Protein AF-M6RQ95-F1 (afdb_monomer_lite)

Foldseek 3Di:
DDDPPDDPDPPDPDPPPPPDDDPVVVVVVVVVVVVVVVVVVVVCCVVQPDDLQQRHPQNVVLVVLQVVCVVVVHDFQFARDDRPPDPSSDPVVVVVVCVPTGPDPDDDDDDDLLRVVLVVVCVVPVDPVLVVLCQFQVRNPRHDDDPPFADQGGDQRPDQPCQLVSLVSQLVVLVVQLVVLVVCCVPPVSPSNVSSVVSNVQSVVSNVRDHDDRGDDPPDDPVSPPVVVVVVVPDD

Organism: NCBI:txid1049910

pLDDT: mean 84.58, std 14.13, range [33.38, 95.5]

Radius of gyration: 22.81 Å; chains: 1; bounding box: 56×52×60 Å

Sequence (236 aa):
MTSEKLLPQRENKFLIPMYLPESSILKEYLIFARQREKEYHTRLKKLYPFRILFENCTTEILKNAQNSFDQKEINFPGKKIELNFSLSFIPFYASYSVSNNWNNEGEKILLSYRRKKLVELLKQNPNLKTRILESFTFSSSIYKPNKEDHFFPLFTDDVLWGRPLYGTVNLAAGFGTSLIGIFTLPFDQGEKLQKGFQSLFFSLPELVFFNIRKGTFPSVSIKEIPEELFQFQDED

Structure (mmCIF, N/CA/C/O backbone):
data_AF-M6RQ95-F1
#
_entry.id   AF-M6RQ95-F1
#
loop_
_atom_site.group_PDB
_atom_site.id
_atom_site.type_symbol
_atom_site.label_atom_id
_atom_site.label_alt_id
_atom_site.label_comp_id
_atom_site.label_asym_id
_atom_site.label_entity_id
_atom_site.label_seq_id
_atom_site.pdbx_PDB_ins_code
_atom_site.Cartn_x
_atom_site.Cartn_y
_atom_site.Cartn_z
_atom_site.occupancy
_atom_site.B_iso_or_equiv
_atom_site.auth_seq_id
_atom_site.auth_comp_id
_atom_site.auth_asym_id
_atom_site.auth_atom_id
_atom_site.pdbx_PDB_model_num
ATOM 1 N N . MET A 1 1 ? 23.382 -2.909 32.748 1.00 34.75 1 MET A N 1
ATOM 2 C CA . MET A 1 1 ? 23.807 -2.443 31.413 1.00 34.75 1 MET A CA 1
ATOM 3 C C . MET A 1 1 ? 23.363 -3.492 30.423 1.00 34.75 1 MET A C 1
ATOM 5 O O . MET A 1 1 ? 23.836 -4.619 30.471 1.00 34.75 1 MET A O 1
ATOM 9 N N . THR A 1 2 ? 22.304 -3.151 29.708 1.00 33.38 2 THR A N 1
ATOM 10 C CA . THR A 1 2 ? 21.429 -4.038 28.951 1.00 33.38 2 THR A CA 1
ATOM 11 C C . THR A 1 2 ? 22.076 -4.471 27.644 1.00 33.38 2 THR A C 1
ATOM 13 O O . THR A 1 2 ? 22.636 -3.668 26.905 1.00 33.38 2 THR A O 1
ATOM 16 N N . SER A 1 3 ? 22.005 -5.778 27.411 1.00 38.62 3 SER A N 1
ATOM 17 C CA . SER A 1 3 ? 22.384 -6.457 26.181 1.00 38.62 3 SER A CA 1
ATOM 18 C C . SER A 1 3 ? 21.440 -6.017 25.063 1.00 38.62 3 SER A C 1
ATOM 20 O O . SER A 1 3 ? 20.276 -6.414 25.039 1.00 38.62 3 SER A O 1
ATOM 22 N N . GLU A 1 4 ? 21.929 -5.172 24.158 1.00 40.28 4 GLU A N 1
ATOM 23 C CA . GLU A 1 4 ? 21.292 -4.935 22.867 1.00 40.28 4 GLU A CA 1
ATOM 24 C C . GLU A 1 4 ? 21.320 -6.258 22.090 1.00 40.28 4 GLU A C 1
ATOM 26 O O . GLU A 1 4 ? 22.340 -6.646 21.516 1.00 40.28 4 GLU A O 1
ATOM 31 N N . LYS A 1 5 ? 20.200 -6.988 22.082 1.00 41.16 5 LYS A N 1
ATOM 32 C CA . LYS A 1 5 ? 19.982 -8.087 21.134 1.00 41.16 5 LYS A CA 1
ATOM 33 C C . LYS A 1 5 ? 19.841 -7.484 19.737 1.00 41.16 5 LYS A C 1
ATOM 35 O O . LYS A 1 5 ? 18.747 -7.264 19.227 1.00 41.16 5 LYS A O 1
ATOM 40 N N . LEU A 1 6 ? 20.987 -7.202 19.128 1.00 43.34 6 LEU A N 1
ATOM 41 C CA . LEU A 1 6 ? 21.112 -6.880 17.720 1.00 43.34 6 LEU A CA 1
ATOM 42 C C . LEU A 1 6 ? 20.620 -8.090 16.917 1.00 43.34 6 LEU A C 1
ATOM 44 O O . LEU A 1 6 ? 21.106 -9.211 17.086 1.00 43.34 6 LEU A O 1
ATOM 48 N N . LEU A 1 7 ? 19.670 -7.863 16.008 1.00 40.31 7 LEU A N 1
ATOM 49 C CA . LEU A 1 7 ? 19.489 -8.748 14.857 1.00 40.31 7 LEU A CA 1
ATOM 50 C C . LEU A 1 7 ? 20.870 -9.000 14.230 1.00 40.31 7 LEU A C 1
ATOM 52 O O . LEU A 1 7 ? 21.670 -8.063 14.187 1.00 40.31 7 LEU A O 1
ATOM 56 N N . PRO A 1 8 ? 21.178 -10.210 13.733 1.00 43.22 8 PRO A N 1
ATOM 57 C CA . PRO A 1 8 ? 22.500 -10.526 13.204 1.00 43.22 8 PRO A CA 1
ATOM 58 C C . PRO A 1 8 ? 22.788 -9.702 11.940 1.00 43.22 8 PRO A C 1
ATOM 60 O O . PRO A 1 8 ? 22.562 -10.138 10.813 1.00 43.22 8 PRO A O 1
ATOM 63 N N . GLN A 1 9 ? 23.307 -8.493 12.123 1.00 45.41 9 GLN A N 1
ATOM 64 C CA . GLN A 1 9 ? 23.950 -7.707 11.088 1.00 45.41 9 GLN A CA 1
ATOM 65 C C . GLN A 1 9 ? 25.426 -8.085 11.113 1.00 45.41 9 GLN A C 1
ATOM 67 O O . GLN A 1 9 ? 26.141 -7.832 12.077 1.00 45.41 9 GLN A O 1
ATOM 72 N N . ARG A 1 10 ? 25.889 -8.748 10.050 1.00 49.12 10 ARG A N 1
ATOM 73 C CA . ARG A 1 10 ? 27.317 -9.018 9.870 1.00 49.12 10 ARG A CA 1
ATOM 74 C C . ARG A 1 10 ? 28.031 -7.682 9.648 1.00 49.12 10 ARG A C 1
ATOM 76 O O . ARG A 1 10 ? 27.956 -7.124 8.559 1.00 49.12 10 ARG A O 1
ATOM 83 N N . GLU A 1 11 ? 28.720 -7.195 10.677 1.00 50.06 11 GLU A N 1
ATOM 84 C CA . GLU A 1 11 ? 29.512 -5.952 10.650 1.00 50.06 11 GLU A CA 1
ATOM 85 C C . GLU A 1 11 ? 30.688 -6.013 9.663 1.00 50.06 11 GLU A C 1
ATOM 87 O O . GLU A 1 11 ? 31.144 -4.993 9.151 1.00 50.06 11 GLU A O 1
ATOM 92 N N . ASN A 1 12 ? 31.139 -7.220 9.321 1.00 51.41 12 ASN A N 1
ATOM 93 C CA . ASN A 1 12 ? 32.230 -7.428 8.384 1.00 51.41 12 ASN A CA 1
ATOM 94 C C . ASN A 1 12 ? 31.712 -7.719 6.972 1.00 51.41 12 ASN A C 1
ATOM 96 O O . ASN A 1 12 ? 31.004 -8.704 6.738 1.00 51.41 12 ASN A O 1
ATOM 100 N N . LYS A 1 13 ? 32.151 -6.902 6.003 1.00 52.06 13 LYS A N 1
ATOM 101 C CA . LYS A 1 13 ? 32.051 -7.187 4.563 1.00 52.06 13 LYS A CA 1
ATOM 102 C C . LYS A 1 13 ? 32.990 -8.342 4.203 1.00 52.06 13 LYS A C 1
ATOM 104 O O . LYS A 1 13 ? 34.016 -8.146 3.561 1.00 52.06 13 LYS A O 1
ATOM 109 N N . PHE A 1 14 ? 32.657 -9.554 4.626 1.00 52.62 14 PHE A N 1
ATOM 110 C CA . PHE A 1 14 ? 33.291 -10.735 4.066 1.00 52.62 14 PHE A CA 1
ATOM 111 C C . PHE A 1 14 ? 32.708 -10.956 2.675 1.00 52.62 14 PHE A C 1
ATOM 113 O O . PHE A 1 14 ? 31.503 -11.168 2.523 1.00 52.62 14 PHE A O 1
ATOM 120 N N . LEU A 1 15 ? 33.563 -10.905 1.655 1.00 52.78 15 LEU A N 1
ATOM 121 C CA . LEU A 1 15 ? 33.245 -11.524 0.378 1.00 52.78 15 LEU A CA 1
ATOM 122 C C . LEU A 1 15 ? 33.101 -13.013 0.674 1.00 52.78 15 LEU A C 1
ATOM 124 O O . LEU A 1 15 ? 34.094 -13.703 0.881 1.00 52.78 15 LEU A O 1
ATOM 128 N N . ILE A 1 16 ? 31.862 -13.495 0.771 1.00 60.97 16 ILE A N 1
ATOM 129 C CA . ILE A 1 16 ? 31.608 -14.930 0.721 1.00 60.97 16 ILE A CA 1
ATOM 130 C C . ILE A 1 16 ? 32.167 -15.357 -0.638 1.00 60.97 16 ILE A C 1
ATOM 132 O O . ILE A 1 16 ? 31.671 -14.835 -1.643 1.00 60.97 16 ILE A O 1
ATOM 136 N N . PRO A 1 17 ? 33.204 -16.215 -0.705 1.00 58.91 17 PRO A N 1
ATOM 137 C CA . PRO A 1 17 ? 33.696 -16.711 -1.977 1.00 58.91 17 PRO A CA 1
ATOM 138 C C . PRO A 1 17 ? 32.583 -17.566 -2.578 1.00 58.91 17 PRO A C 1
ATOM 140 O O . PRO A 1 17 ? 32.448 -18.754 -2.297 1.00 58.91 17 PRO A O 1
ATOM 143 N N . MET A 1 18 ? 31.712 -16.926 -3.353 1.00 66.50 18 MET A N 1
ATOM 144 C CA . MET A 1 18 ? 30.719 -17.612 -4.149 1.00 66.50 18 MET A CA 1
ATOM 145 C C . MET A 1 18 ? 31.470 -18.196 -5.327 1.00 66.50 18 MET A C 1
ATOM 147 O O . MET A 1 18 ? 31.863 -17.478 -6.247 1.00 66.50 18 MET A O 1
ATOM 151 N N . TYR A 1 19 ? 31.691 -19.505 -5.279 1.00 74.19 19 TYR A N 1
ATOM 152 C CA . TYR A 1 19 ? 32.049 -20.240 -6.474 1.00 74.19 19 TYR A CA 1
ATOM 153 C C . TYR A 1 19 ? 30.854 -20.154 -7.423 1.00 74.19 19 TYR A C 1
ATOM 155 O O . TYR A 1 19 ? 29.837 -20.819 -7.226 1.00 74.19 19 TYR A O 1
ATOM 163 N N . LEU A 1 20 ? 30.944 -19.254 -8.400 1.00 74.81 20 LEU A N 1
ATOM 164 C CA . LEU A 1 20 ? 29.979 -19.187 -9.482 1.00 74.81 20 LEU A CA 1
ATOM 165 C C . LEU A 1 20 ? 30.288 -20.365 -10.410 1.00 74.81 20 LEU A C 1
ATOM 167 O O . LEU A 1 20 ? 31.387 -20.403 -10.968 1.00 74.81 20 LEU A O 1
ATOM 171 N N . PRO A 1 21 ? 29.374 -21.341 -10.552 1.00 82.62 21 PRO A N 1
ATOM 172 C CA . PRO A 1 21 ? 29.591 -22.444 -11.469 1.00 82.62 21 PRO A CA 1
ATOM 173 C C . PRO A 1 21 ? 29.699 -21.925 -12.908 1.00 82.62 21 PRO A C 1
ATOM 175 O O . PRO A 1 21 ? 29.331 -20.786 -13.211 1.00 82.62 21 PRO A O 1
ATOM 178 N N . GLU A 1 22 ? 30.207 -22.764 -13.807 1.00 88.31 22 GLU A N 1
ATOM 179 C CA . GLU A 1 22 ? 30.339 -22.406 -15.218 1.00 88.31 22 GLU A CA 1
ATOM 180 C C . GLU A 1 22 ? 29.009 -21.927 -15.822 1.00 88.31 22 GLU A C 1
ATOM 182 O O . GLU A 1 22 ? 27.917 -22.327 -15.411 1.00 88.31 22 GLU A O 1
ATOM 187 N N . SER A 1 23 ? 29.096 -21.072 -16.845 1.00 86.62 23 SER A N 1
ATOM 188 C CA . SER A 1 23 ? 27.919 -20.449 -17.469 1.00 86.62 23 SER A CA 1
ATOM 189 C C . SER A 1 23 ? 26.884 -21.454 -18.006 1.00 86.62 23 SER A C 1
ATOM 191 O O . SER A 1 23 ? 25.693 -21.145 -18.041 1.00 86.62 23 SER A O 1
ATOM 193 N N . SER A 1 24 ? 27.318 -22.654 -18.401 1.00 87.12 24 SER A N 1
ATOM 194 C CA . SER A 1 24 ? 26.468 -23.776 -18.817 1.00 87.12 24 SER A CA 1
ATOM 195 C C . SER A 1 24 ? 25.612 -24.297 -17.657 1.00 87.12 24 SER A C 1
ATOM 197 O O . SER A 1 24 ? 24.390 -24.362 -17.777 1.00 87.12 24 SER A O 1
ATOM 199 N N . ILE A 1 25 ? 26.241 -24.564 -16.512 1.00 89.19 25 ILE A N 1
ATOM 200 C CA . ILE A 1 25 ? 25.597 -25.038 -15.280 1.00 89.19 25 ILE A CA 1
ATOM 201 C C . ILE A 1 25 ? 24.668 -23.957 -14.707 1.00 89.19 25 ILE A C 1
ATOM 203 O O . ILE A 1 25 ? 23.550 -24.249 -14.285 1.00 89.19 25 ILE A O 1
ATOM 207 N N . LEU A 1 26 ? 25.078 -22.683 -14.747 1.00 89.12 26 LEU A N 1
ATOM 208 C CA . LEU A 1 26 ? 24.229 -21.563 -14.321 1.00 89.12 26 LEU A CA 1
ATOM 209 C C . LEU A 1 26 ? 22.932 -21.470 -15.132 1.00 89.12 26 LEU A C 1
ATOM 211 O O . LEU A 1 26 ? 21.873 -21.210 -14.559 1.00 89.12 26 LEU A O 1
ATOM 215 N N . LYS A 1 27 ? 22.994 -21.687 -16.453 1.00 90.25 27 LYS A N 1
ATOM 216 C CA . LYS A 1 27 ? 21.795 -21.707 -17.305 1.00 90.25 27 LYS A CA 1
ATOM 217 C C . LYS A 1 27 ? 20.843 -22.825 -16.890 1.00 90.25 27 LYS A C 1
ATOM 219 O O . LYS A 1 27 ? 19.640 -22.589 -16.813 1.00 90.25 27 LYS A O 1
ATOM 224 N N . GLU A 1 28 ? 21.374 -24.004 -16.586 1.00 91.62 28 GLU A N 1
ATOM 225 C CA . GLU A 1 28 ? 20.584 -25.149 -16.137 1.00 91.62 28 GLU A CA 1
ATOM 226 C C . GLU A 1 28 ? 19.920 -24.886 -14.773 1.00 91.62 28 GLU A C 1
ATOM 228 O O . GLU A 1 28 ? 18.702 -25.019 -14.631 1.00 91.62 28 GLU A O 1
ATOM 233 N N . TYR A 1 29 ? 20.677 -24.389 -13.790 1.00 91.75 29 TYR A N 1
ATOM 234 C CA . TYR A 1 29 ? 20.128 -24.001 -12.487 1.00 91.75 29 TYR A CA 1
ATOM 235 C C . TYR A 1 29 ? 19.075 -22.903 -12.585 1.00 91.75 29 TYR A C 1
ATOM 237 O O . TYR A 1 29 ? 18.082 -22.944 -11.860 1.00 91.75 29 TYR A O 1
ATOM 245 N N . LEU A 1 30 ? 19.242 -21.947 -13.495 1.00 91.69 30 LEU A N 1
ATOM 246 C CA . LEU A 1 30 ? 18.260 -20.895 -13.722 1.00 91.69 30 LEU A CA 1
ATOM 247 C C . LEU A 1 30 ? 16.953 -21.445 -14.316 1.00 91.69 30 LEU A C 1
ATOM 249 O O . LEU A 1 30 ? 15.874 -20.973 -13.948 1.00 91.69 30 LEU A O 1
ATOM 253 N N . ILE A 1 31 ? 17.019 -22.465 -15.177 1.00 94.12 31 ILE A N 1
ATOM 254 C CA . ILE A 1 31 ? 15.829 -23.174 -15.670 1.00 94.12 31 ILE A CA 1
ATOM 255 C C . ILE A 1 31 ? 15.115 -23.875 -14.505 1.00 94.12 31 ILE A C 1
ATOM 257 O O . ILE A 1 31 ? 13.914 -23.661 -14.313 1.00 94.12 31 ILE A O 1
ATOM 261 N N . PHE A 1 32 ? 15.845 -24.632 -13.679 1.00 94.06 32 PHE A N 1
ATOM 262 C CA . PHE A 1 32 ? 15.266 -25.316 -12.518 1.00 94.06 32 PHE A CA 1
ATOM 263 C C . PHE A 1 32 ? 14.684 -24.350 -11.483 1.00 94.06 32 PHE A C 1
ATOM 265 O O . PHE A 1 32 ? 13.589 -24.586 -10.971 1.00 94.06 32 PHE A O 1
ATOM 272 N N . ALA A 1 33 ? 15.378 -23.250 -11.190 1.00 93.56 33 ALA A N 1
ATOM 273 C CA . ALA A 1 33 ? 14.910 -22.228 -10.261 1.00 93.56 33 ALA A CA 1
ATOM 274 C C . ALA A 1 33 ? 13.590 -21.611 -10.741 1.00 93.56 33 ALA A C 1
ATOM 276 O O . ALA A 1 33 ? 12.631 -21.562 -9.973 1.00 93.56 33 ALA A O 1
ATOM 277 N N . ARG A 1 34 ? 13.496 -21.244 -12.027 1.00 94.38 34 ARG A N 1
ATOM 278 C CA . ARG A 1 34 ? 12.256 -20.727 -12.632 1.00 94.38 34 ARG A CA 1
ATOM 279 C C . ARG A 1 34 ? 11.118 -21.745 -12.596 1.00 94.38 34 ARG A C 1
ATOM 281 O O . ARG A 1 34 ? 9.965 -21.373 -12.391 1.00 94.38 34 ARG A O 1
ATOM 288 N N . GLN A 1 35 ? 11.411 -23.027 -12.809 1.00 95.44 35 GLN A N 1
ATOM 289 C CA . GLN A 1 35 ? 10.394 -24.076 -12.737 1.00 95.44 35 GLN A CA 1
ATOM 290 C C . GLN A 1 35 ? 9.874 -24.256 -11.305 1.00 95.44 35 GLN A C 1
ATOM 292 O O . GLN A 1 35 ? 8.660 -24.277 -11.097 1.00 95.44 35 GLN A O 1
ATOM 297 N N . ARG A 1 36 ? 10.777 -24.305 -10.318 1.00 95.12 36 ARG A N 1
ATOM 298 C CA . ARG A 1 36 ? 10.421 -24.388 -8.894 1.00 95.12 36 ARG A CA 1
ATOM 299 C C . ARG A 1 36 ? 9.651 -23.163 -8.420 1.00 95.12 36 ARG A C 1
ATOM 301 O O . ARG A 1 36 ? 8.681 -23.315 -7.690 1.00 95.12 36 ARG A O 1
ATOM 308 N N . GLU A 1 37 ? 10.041 -21.969 -8.856 1.00 94.88 37 GLU A N 1
ATOM 309 C CA . GLU A 1 37 ? 9.324 -20.728 -8.560 1.00 94.88 37 GLU A CA 1
ATOM 310 C C . GLU A 1 37 ? 7.876 -20.791 -9.069 1.00 94.88 37 GLU A C 1
ATOM 312 O O . GLU A 1 37 ? 6.942 -20.521 -8.313 1.00 94.88 37 GLU A O 1
ATOM 317 N N . LYS A 1 38 ? 7.665 -21.224 -10.321 1.00 95.06 38 LYS A N 1
ATOM 318 C CA . LYS A 1 38 ? 6.320 -21.395 -10.898 1.00 95.06 38 LYS A CA 1
ATOM 319 C C . LYS A 1 38 ? 5.484 -22.424 -10.137 1.00 95.06 38 LYS A C 1
ATOM 321 O O . LYS A 1 38 ? 4.302 -22.188 -9.870 1.00 95.06 38 LYS A O 1
ATOM 326 N N . GLU A 1 39 ? 6.081 -23.559 -9.788 1.00 95.50 39 GLU A N 1
ATOM 327 C CA . GLU A 1 39 ? 5.418 -24.611 -9.016 1.00 95.50 39 GLU A CA 1
ATOM 328 C C . GLU A 1 39 ? 5.039 -24.117 -7.614 1.00 95.50 39 GLU A C 1
ATOM 330 O O . GLU A 1 39 ? 3.892 -24.269 -7.188 1.00 95.50 39 GLU A O 1
ATOM 335 N N . TYR A 1 40 ? 5.974 -23.458 -6.929 1.00 94.50 40 TYR A N 1
ATOM 336 C CA . TYR A 1 40 ? 5.756 -22.848 -5.624 1.00 94.50 40 TYR A CA 1
ATOM 337 C C . TYR A 1 40 ? 4.631 -21.812 -5.674 1.00 94.50 40 TYR A C 1
ATOM 339 O O . TYR A 1 40 ? 3.700 -21.880 -4.875 1.00 94.50 40 TYR A O 1
ATOM 347 N N . HIS A 1 41 ? 4.649 -20.912 -6.660 1.00 90.75 41 HIS A N 1
ATOM 348 C CA . HIS A 1 41 ? 3.611 -19.899 -6.842 1.00 90.75 41 HIS A CA 1
ATOM 349 C C . HIS A 1 41 ? 2.224 -20.521 -7.084 1.00 90.75 41 HIS A C 1
ATOM 351 O O . HIS A 1 41 ? 1.220 -20.048 -6.549 1.00 90.75 41 HIS A O 1
ATOM 357 N N . THR A 1 42 ? 2.161 -21.618 -7.843 1.00 93.56 42 THR A N 1
ATOM 358 C CA . THR A 1 42 ? 0.913 -22.359 -8.091 1.00 93.56 42 THR A CA 1
ATOM 359 C C . THR A 1 42 ? 0.386 -23.013 -6.814 1.00 93.56 42 THR A C 1
ATOM 361 O O . THR A 1 42 ? -0.805 -22.915 -6.511 1.00 93.56 42 THR A O 1
ATOM 364 N N . ARG A 1 43 ? 1.268 -23.644 -6.029 1.00 93.94 43 ARG A N 1
ATOM 365 C CA . ARG A 1 43 ? 0.913 -24.222 -4.724 1.00 93.94 43 ARG A CA 1
ATOM 366 C C . ARG A 1 43 ? 0.432 -23.151 -3.754 1.00 93.94 43 ARG A C 1
ATOM 368 O O . ARG A 1 43 ? -0.592 -23.348 -3.110 1.00 93.94 43 ARG A O 1
ATOM 375 N N . LEU A 1 44 ? 1.116 -22.010 -3.703 1.00 90.94 44 LEU A N 1
ATOM 376 C CA . LEU A 1 44 ? 0.768 -20.899 -2.824 1.00 90.94 44 LEU A CA 1
ATOM 377 C C . LEU A 1 44 ? -0.628 -20.348 -3.143 1.00 90.94 44 LEU A C 1
ATOM 379 O O . LEU A 1 44 ? -1.432 -20.193 -2.233 1.00 90.94 44 LEU A O 1
ATOM 383 N N . LYS A 1 45 ? -0.964 -20.171 -4.429 1.00 88.44 45 LYS A N 1
ATOM 384 C CA . LYS A 1 45 ? -2.316 -19.773 -4.867 1.00 88.44 45 LYS A CA 1
ATOM 385 C C . LYS A 1 45 ? -3.404 -20.780 -4.497 1.00 88.44 45 LYS A C 1
ATOM 387 O O . LYS A 1 45 ? -4.544 -20.386 -4.275 1.00 88.44 45 LYS A O 1
ATOM 392 N N . LYS A 1 46 ? -3.070 -22.073 -4.464 1.00 90.06 46 LYS A N 1
ATOM 393 C CA . LYS A 1 46 ? -4.007 -23.135 -4.079 1.00 90.06 46 LYS A CA 1
ATOM 394 C C . LYS A 1 46 ? -4.214 -23.197 -2.564 1.00 90.06 46 LYS A C 1
ATOM 396 O O . LYS A 1 46 ? -5.329 -23.450 -2.128 1.00 90.06 46 LYS A O 1
ATOM 401 N N . LEU A 1 47 ? -3.147 -23.001 -1.788 1.00 89.69 47 LEU A N 1
ATOM 402 C CA . LEU A 1 47 ? -3.184 -23.024 -0.322 1.00 89.69 47 LEU A CA 1
ATOM 403 C C . LEU A 1 47 ? -3.812 -21.756 0.261 1.00 89.69 47 LEU A C 1
ATOM 405 O O . LEU A 1 47 ? -4.551 -21.836 1.235 1.00 89.69 47 LEU A O 1
ATOM 409 N N . TYR A 1 48 ? -3.538 -20.609 -0.357 1.00 85.31 48 TYR A N 1
ATOM 410 C CA . TYR A 1 48 ? -3.991 -19.296 0.087 1.00 85.31 48 TYR A CA 1
ATOM 411 C C . TYR A 1 48 ? -4.725 -18.601 -1.063 1.00 85.31 48 TYR A C 1
ATOM 413 O O . TYR A 1 48 ? -4.153 -17.730 -1.732 1.00 85.31 48 TYR A O 1
ATOM 421 N N . PRO A 1 49 ? -5.970 -19.018 -1.359 1.00 87.44 49 PRO A N 1
ATOM 422 C CA . PRO A 1 49 ? -6.779 -18.325 -2.345 1.00 87.44 49 PRO A CA 1
ATOM 423 C C . PRO A 1 49 ? -7.000 -16.882 -1.889 1.00 87.44 49 PRO A C 1
ATOM 425 O O . PRO A 1 49 ? -7.357 -16.627 -0.744 1.00 87.44 49 PRO A O 1
ATOM 428 N N . PHE A 1 50 ? -6.780 -15.932 -2.797 1.00 87.50 50 PHE A N 1
ATOM 429 C CA . PHE A 1 50 ? -7.056 -14.525 -2.537 1.00 87.50 50 PHE A CA 1
ATOM 430 C C . PHE A 1 50 ? -8.328 -14.116 -3.274 1.00 87.50 50 PHE A C 1
ATOM 432 O O . PHE A 1 50 ? -8.330 -13.967 -4.500 1.00 87.50 50 PHE A O 1
ATOM 439 N N . ARG A 1 51 ? -9.419 -13.931 -2.530 1.00 89.25 51 ARG A N 1
ATOM 440 C CA . ARG A 1 51 ? -10.694 -13.418 -3.049 1.00 89.25 51 ARG A CA 1
ATOM 441 C C . ARG A 1 51 ? -10.952 -12.067 -2.416 1.00 89.25 51 ARG A C 1
ATOM 443 O O . ARG A 1 51 ? -11.228 -11.992 -1.226 1.00 89.25 51 ARG A O 1
ATOM 450 N N . ILE A 1 52 ? -10.930 -11.013 -3.228 1.00 84.69 52 ILE A N 1
ATOM 451 C CA . ILE A 1 52 ? -10.987 -9.609 -2.781 1.00 84.69 52 ILE A CA 1
ATOM 452 C C . ILE A 1 52 ? -12.106 -9.343 -1.761 1.00 84.69 52 ILE A C 1
ATOM 454 O O . ILE A 1 52 ? -11.900 -8.557 -0.843 1.00 84.69 52 ILE A O 1
ATOM 458 N N . LEU A 1 53 ? -13.264 -9.992 -1.904 1.00 86.50 53 LEU A N 1
ATOM 459 C CA . LEU A 1 53 ? -14.435 -9.753 -1.056 1.00 86.50 53 LEU A CA 1
ATOM 460 C C . LEU A 1 53 ? -14.510 -10.636 0.201 1.00 86.50 53 LEU A C 1
ATOM 462 O O . LEU A 1 53 ? -15.208 -10.268 1.136 1.00 86.50 53 LEU A O 1
ATOM 466 N N . PHE A 1 54 ? -13.827 -11.786 0.237 1.00 86.62 54 PHE A N 1
ATOM 467 C CA . PHE A 1 54 ? -14.062 -12.816 1.267 1.00 86.62 54 PHE A CA 1
ATOM 468 C C . PHE A 1 54 ? -12.782 -13.385 1.890 1.00 86.62 54 PHE A C 1
ATOM 470 O O . PHE A 1 54 ? -12.753 -13.688 3.078 1.00 86.62 54 PHE A O 1
ATOM 477 N N . GLU A 1 55 ? -11.711 -13.509 1.110 1.00 89.06 55 GLU A N 1
ATOM 478 C CA . GLU A 1 55 ? -10.432 -14.122 1.494 1.00 89.06 55 GLU A CA 1
ATOM 479 C C . GLU A 1 55 ? -9.318 -13.128 1.148 1.00 89.06 55 GLU A C 1
ATOM 481 O O . GLU A 1 55 ? -8.538 -13.324 0.215 1.00 89.06 55 GLU A O 1
ATOM 486 N N . ASN A 1 56 ? -9.321 -11.984 1.831 1.00 89.88 56 ASN A N 1
ATOM 487 C CA . ASN A 1 56 ? -8.310 -10.949 1.682 1.00 89.88 56 ASN A CA 1
ATOM 488 C C . ASN A 1 56 ? -7.542 -10.770 2.999 1.00 89.88 56 ASN A C 1
ATOM 490 O O . ASN A 1 56 ? -7.873 -11.382 4.012 1.00 89.88 56 ASN A O 1
ATOM 494 N N . CYS A 1 57 ? -6.509 -9.926 3.007 1.00 89.25 57 CYS A N 1
ATOM 495 C CA . CYS A 1 57 ? -5.684 -9.738 4.202 1.00 89.25 57 CYS A CA 1
ATOM 496 C C . CYS A 1 57 ? -6.509 -9.318 5.428 1.00 89.25 57 CYS A C 1
ATOM 498 O O . CYS A 1 57 ? -6.251 -9.778 6.532 1.00 89.25 57 CYS A O 1
ATOM 500 N N . THR A 1 58 ? -7.506 -8.456 5.243 1.00 92.88 58 THR A N 1
ATOM 501 C CA . THR A 1 58 ? -8.350 -7.955 6.326 1.00 92.88 58 THR A CA 1
ATOM 502 C C . THR A 1 58 ? -9.271 -9.041 6.873 1.00 92.88 58 THR A C 1
ATOM 504 O O . THR A 1 58 ? -9.310 -9.238 8.087 1.00 92.88 58 THR A O 1
ATOM 507 N N . THR A 1 59 ? -9.967 -9.783 6.006 1.00 93.38 59 THR A N 1
ATOM 508 C CA . THR A 1 59 ? -10.862 -10.858 6.457 1.00 93.38 59 THR A CA 1
ATOM 509 C C . THR A 1 59 ? -10.086 -11.989 7.127 1.00 93.38 59 THR A C 1
ATOM 511 O O . THR A 1 59 ? -10.516 -12.474 8.171 1.00 93.38 59 THR A O 1
ATOM 514 N N . GLU A 1 60 ? -8.910 -12.351 6.607 1.00 92.81 60 GLU A N 1
ATOM 515 C CA . GLU A 1 60 ? -8.052 -13.373 7.212 1.00 92.81 60 GLU A CA 1
ATOM 516 C C . GLU A 1 60 ? -7.456 -12.926 8.554 1.00 92.81 60 GLU A C 1
ATOM 518 O O . GLU A 1 60 ? -7.408 -13.729 9.485 1.00 92.81 60 GLU A O 1
ATOM 523 N N . ILE A 1 61 ? -7.063 -11.656 8.717 1.00 93.50 61 ILE A N 1
ATOM 524 C CA . ILE A 1 61 ? -6.617 -11.136 10.022 1.00 93.50 61 ILE A CA 1
ATOM 525 C C . ILE A 1 61 ? -7.746 -11.239 11.055 1.00 93.50 61 ILE A C 1
ATOM 527 O O . ILE A 1 61 ? -7.536 -11.796 12.132 1.00 93.50 61 ILE A O 1
ATOM 531 N N . LEU A 1 62 ? -8.951 -10.758 10.725 1.00 94.25 62 LEU A N 1
ATOM 532 C CA . LEU A 1 62 ? -10.096 -10.804 11.643 1.00 94.25 62 LEU A CA 1
ATOM 533 C C . LEU A 1 62 ? -10.500 -12.243 11.982 1.00 94.25 62 LEU A C 1
ATOM 535 O O . LEU A 1 62 ? -10.748 -12.561 13.144 1.00 94.25 62 LEU A O 1
ATOM 539 N N . LYS A 1 63 ? -10.532 -13.125 10.980 1.00 92.88 63 LYS A N 1
ATOM 540 C CA . LYS A 1 63 ? -10.845 -14.546 11.151 1.00 92.88 63 LYS A CA 1
ATOM 541 C C . LYS A 1 63 ? -9.851 -15.228 12.086 1.00 92.88 63 LYS A C 1
ATOM 543 O O . LYS A 1 63 ? -10.270 -15.880 13.037 1.00 92.88 63 LYS A O 1
ATOM 548 N N . ASN A 1 64 ? -8.550 -15.059 11.846 1.00 92.69 64 ASN A N 1
ATOM 549 C CA . ASN A 1 64 ? -7.516 -15.678 12.674 1.00 92.69 64 ASN A CA 1
ATOM 550 C C . ASN A 1 64 ? -7.511 -15.117 14.100 1.00 92.69 64 ASN A C 1
ATOM 552 O O . ASN A 1 64 ? -7.406 -15.892 15.050 1.00 92.69 64 ASN A O 1
ATOM 556 N N . ALA A 1 65 ? -7.701 -13.805 14.266 1.00 92.31 65 ALA A N 1
ATOM 557 C CA . ALA A 1 65 ? -7.834 -13.194 15.584 1.00 92.31 65 ALA A CA 1
ATOM 558 C C . ALA A 1 65 ? -9.019 -13.789 16.363 1.00 92.31 65 ALA A C 1
ATOM 560 O O . ALA A 1 65 ? -8.834 -14.248 17.484 1.00 92.31 65 ALA A O 1
ATOM 561 N N . GLN A 1 66 ? -10.211 -13.867 15.759 1.00 92.50 66 GLN A N 1
ATOM 562 C CA . GLN A 1 66 ? -11.407 -14.416 16.415 1.00 92.50 66 GLN A CA 1
ATOM 563 C C . GLN A 1 66 ? -11.277 -15.913 16.729 1.00 92.50 66 GLN A C 1
ATOM 565 O O . GLN A 1 66 ? -11.610 -16.334 17.836 1.00 92.50 66 GLN A O 1
ATOM 570 N N . ASN A 1 67 ? -10.739 -16.704 15.796 1.00 91.88 67 ASN A N 1
ATOM 571 C CA . ASN A 1 67 ? -10.562 -18.149 15.972 1.00 91.88 67 ASN A CA 1
ATOM 572 C C . ASN A 1 67 ? -9.515 -18.496 17.044 1.00 91.88 67 ASN A C 1
ATOM 574 O O . ASN A 1 67 ? -9.584 -19.571 17.638 1.00 91.88 67 ASN A O 1
ATOM 578 N N . SER A 1 68 ? -8.554 -17.604 17.309 1.00 90.94 68 SER A N 1
ATOM 579 C CA . SER A 1 68 ? -7.520 -17.833 18.329 1.00 90.94 68 SER A CA 1
ATOM 580 C C . SER A 1 68 ? -8.094 -17.891 19.752 1.00 90.94 68 SER A C 1
ATOM 582 O O . SER A 1 68 ? -7.502 -18.534 20.616 1.00 90.94 68 SER A O 1
ATOM 584 N N . PHE A 1 69 ? -9.251 -17.263 19.995 1.00 89.19 69 PHE A N 1
ATOM 585 C CA . PHE A 1 69 ? -9.969 -17.353 21.274 1.00 89.19 69 PHE A CA 1
ATOM 586 C C . PHE A 1 69 ? -10.793 -18.640 21.379 1.00 89.19 69 PHE A C 1
ATOM 588 O O . PHE A 1 69 ? -10.811 -19.268 22.436 1.00 89.19 69 PHE A O 1
ATOM 595 N N . ASP A 1 70 ? -11.384 -19.087 20.266 1.00 82.62 70 ASP A N 1
ATOM 596 C CA . ASP A 1 70 ? -12.176 -20.324 20.214 1.00 82.62 70 ASP A CA 1
ATOM 597 C C . ASP A 1 70 ? -11.339 -21.566 20.534 1.00 82.62 70 ASP A C 1
ATOM 599 O O . ASP A 1 70 ? -11.816 -22.488 21.187 1.00 82.62 70 ASP A O 1
ATOM 603 N N . GLN A 1 71 ? -10.071 -21.577 20.118 1.00 76.25 71 GLN A N 1
ATOM 604 C CA . GLN A 1 71 ? -9.155 -22.687 20.391 1.00 76.25 71 GLN A CA 1
ATOM 605 C C . GLN A 1 71 ? -8.726 -22.791 21.858 1.00 76.25 71 GLN A C 1
ATOM 607 O O . GLN A 1 71 ? -8.306 -23.862 22.286 1.00 76.25 71 GLN A O 1
ATOM 612 N N . LYS A 1 72 ? -8.782 -21.690 22.615 1.00 73.88 72 LYS A N 1
ATOM 613 C CA . LYS A 1 72 ? -8.270 -21.623 23.991 1.00 73.88 72 LYS A CA 1
ATOM 614 C C . LYS A 1 72 ? -9.365 -21.742 25.057 1.00 73.88 72 LYS A C 1
ATOM 616 O O . LYS A 1 72 ? -9.048 -21.597 26.231 1.00 73.88 72 LYS A O 1
ATOM 621 N N . GLU A 1 73 ? -10.627 -21.952 24.664 1.00 75.88 73 GLU A N 1
ATOM 622 C CA . GLU A 1 73 ? -11.804 -21.857 25.552 1.00 75.88 73 GLU A CA 1
ATOM 623 C C . GLU A 1 73 ? -11.885 -20.514 26.312 1.00 75.88 73 GLU A C 1
ATOM 625 O O . GLU A 1 73 ? -12.515 -20.400 27.362 1.00 75.88 73 GLU A O 1
ATOM 630 N N . ILE A 1 74 ? -11.248 -19.467 25.777 1.00 84.50 74 ILE A N 1
ATOM 631 C CA . ILE A 1 74 ? -11.277 -18.124 26.353 1.00 84.50 74 ILE A CA 1
ATOM 632 C C . ILE A 1 74 ? -12.437 -17.371 25.711 1.00 84.50 74 ILE A C 1
ATOM 634 O O . ILE A 1 74 ? -12.582 -17.348 24.488 1.00 84.50 74 ILE A O 1
ATOM 638 N N . ASN A 1 75 ? -13.246 -16.705 26.533 1.00 86.44 75 ASN A N 1
ATOM 639 C CA . ASN A 1 75 ? -14.309 -15.844 26.029 1.00 86.44 75 ASN A CA 1
ATOM 640 C C . ASN A 1 75 ? -13.730 -14.739 25.143 1.00 86.44 75 ASN A C 1
ATOM 642 O O . ASN A 1 75 ? -12.794 -14.035 25.524 1.00 86.44 75 ASN A O 1
ATOM 646 N N . PHE A 1 76 ? -14.323 -14.564 23.965 1.00 91.19 76 PHE A N 1
ATOM 647 C CA . PHE A 1 76 ? -13.924 -13.503 23.054 1.00 91.19 76 PHE A CA 1
ATOM 648 C C . PHE A 1 76 ? -14.176 -12.120 23.697 1.00 91.19 76 PHE A C 1
ATOM 650 O O . PHE A 1 76 ? -15.283 -11.883 24.192 1.00 91.19 76 PHE A O 1
ATOM 657 N N . PRO A 1 77 ? -13.197 -11.195 23.697 1.00 90.25 77 PRO A N 1
ATOM 658 C CA . PRO A 1 77 ? -13.338 -9.885 24.328 1.00 90.25 77 PRO A CA 1
ATOM 659 C C . PRO A 1 77 ? -14.214 -8.949 23.478 1.00 90.25 77 PRO A C 1
ATOM 661 O O . PRO A 1 77 ? -13.721 -8.137 22.697 1.00 90.25 77 PRO A O 1
ATOM 664 N N . GLY A 1 78 ? -15.533 -9.062 23.640 1.00 92.44 78 GLY A N 1
ATOM 665 C CA . GLY A 1 78 ? -16.540 -8.255 22.949 1.00 92.44 78 GLY A CA 1
ATOM 666 C C . GLY A 1 78 ? -17.443 -9.099 22.048 1.00 92.44 78 GLY A C 1
ATOM 667 O O . GLY A 1 78 ? -17.745 -10.256 22.340 1.00 92.44 78 GLY A O 1
ATOM 668 N N . LYS A 1 79 ? -17.895 -8.523 20.934 1.00 93.31 79 LYS A N 1
ATOM 669 C CA . LYS A 1 79 ? -18.751 -9.170 19.939 1.00 93.31 79 LYS A CA 1
ATOM 670 C C . LYS A 1 79 ? -17.942 -9.566 18.703 1.00 93.31 79 LYS A C 1
ATOM 672 O O . LYS A 1 79 ? -17.222 -8.753 18.125 1.00 93.31 79 LYS A O 1
ATOM 677 N N . LYS A 1 80 ? -18.101 -10.815 18.260 1.00 93.00 80 LYS A N 1
ATOM 678 C CA . LYS A 1 80 ? -17.508 -11.286 17.001 1.00 93.00 80 LYS A CA 1
ATOM 679 C C . LYS A 1 80 ? -18.124 -10.561 15.802 1.00 93.00 80 LYS A C 1
ATOM 681 O O . LYS A 1 80 ? -19.327 -10.305 15.755 1.00 93.00 80 LYS A O 1
ATOM 686 N N . ILE A 1 81 ? -17.284 -10.268 14.822 1.00 92.62 81 ILE A N 1
ATOM 687 C CA . ILE A 1 81 ? -17.630 -9.652 13.547 1.00 92.62 81 ILE A CA 1
ATOM 688 C C . ILE A 1 81 ? -17.932 -10.772 12.548 1.00 92.62 81 ILE A C 1
ATOM 690 O O . ILE A 1 81 ? -17.103 -11.655 12.308 1.00 92.62 81 ILE A O 1
ATOM 694 N N . GLU A 1 82 ? -19.116 -10.724 11.941 1.00 90.56 82 GLU A N 1
ATOM 695 C CA . GLU A 1 82 ? -19.490 -11.625 10.850 1.00 90.56 82 GLU A CA 1
ATOM 696 C C . GLU A 1 82 ? -18.825 -11.183 9.542 1.00 90.56 82 GLU A C 1
ATOM 698 O O . GLU A 1 82 ? -18.992 -10.046 9.102 1.00 90.56 82 GLU A O 1
ATOM 703 N N . LEU A 1 83 ? -18.068 -12.071 8.895 1.00 88.06 83 LEU A N 1
ATOM 704 C CA . LEU A 1 83 ? -17.266 -11.718 7.714 1.00 88.06 83 LEU A CA 1
ATOM 705 C C . LEU A 1 83 ? -18.008 -11.897 6.380 1.00 88.06 83 LEU A C 1
ATOM 707 O O . LEU A 1 83 ? -17.682 -11.218 5.415 1.00 88.06 83 LEU A O 1
ATOM 711 N N . ASN A 1 84 ? -19.020 -12.769 6.312 1.00 81.00 84 ASN A N 1
ATOM 712 C CA . ASN A 1 84 ? -19.671 -13.132 5.043 1.00 81.00 84 ASN A CA 1
ATOM 713 C C . ASN A 1 84 ? -20.555 -12.019 4.452 1.00 81.00 84 ASN A C 1
ATOM 715 O O . ASN A 1 84 ? -20.745 -11.978 3.239 1.00 81.00 84 ASN A O 1
ATOM 719 N N . PHE A 1 85 ? -21.091 -11.126 5.291 1.00 75.69 85 PHE A N 1
ATOM 720 C CA . PHE A 1 85 ? -22.039 -10.077 4.888 1.00 75.69 85 PHE A CA 1
ATOM 721 C C . PHE A 1 85 ? -21.661 -8.682 5.403 1.00 75.69 85 PHE A C 1
ATOM 723 O O . PHE A 1 85 ? -22.495 -7.779 5.413 1.00 75.69 85 PHE A O 1
ATOM 730 N N . SER A 1 86 ? -20.415 -8.486 5.840 1.00 84.12 86 SER A N 1
ATOM 731 C CA . SER A 1 86 ? -19.948 -7.184 6.317 1.00 84.12 86 SER A CA 1
ATOM 732 C C . SER A 1 86 ? -19.026 -6.503 5.316 1.00 84.12 86 SER A C 1
ATOM 734 O O . SER A 1 86 ? -18.344 -7.135 4.513 1.00 84.12 86 SER A O 1
ATOM 736 N N . LEU A 1 87 ? -18.949 -5.176 5.415 1.00 90.81 87 LEU A N 1
ATOM 737 C CA . LEU A 1 87 ? -17.952 -4.373 4.705 1.00 90.81 87 LEU A CA 1
ATOM 738 C C . LEU A 1 87 ? -16.553 -4.488 5.340 1.00 90.81 87 LEU A C 1
ATOM 740 O O . LEU A 1 87 ? -15.632 -3.786 4.929 1.00 90.81 87 LEU A O 1
ATOM 744 N N . SER A 1 88 ? -16.360 -5.387 6.314 1.00 90.94 88 SER A N 1
ATOM 745 C CA . SER A 1 88 ? -15.089 -5.609 7.016 1.00 90.94 88 SER A CA 1
ATOM 746 C C . SER A 1 88 ? -14.017 -6.273 6.146 1.00 90.94 88 SER A C 1
ATOM 748 O O . SER A 1 88 ? -12.912 -6.514 6.613 1.00 90.94 88 SER A O 1
ATOM 750 N N . PHE A 1 89 ? -14.293 -6.527 4.865 1.00 90.75 89 PHE A N 1
ATOM 751 C CA . PHE A 1 89 ? -13.257 -6.801 3.869 1.00 90.75 89 PHE A CA 1
ATOM 752 C C . PHE A 1 89 ? -12.497 -5.524 3.447 1.00 90.75 89 PHE A C 1
ATOM 754 O O . PHE A 1 89 ? -11.419 -5.620 2.863 1.00 90.75 89 PHE A O 1
ATOM 761 N N . ILE A 1 90 ? -13.032 -4.331 3.737 1.00 89.56 90 ILE A N 1
ATOM 762 C CA . ILE A 1 90 ? -12.390 -3.035 3.483 1.00 89.56 90 ILE A CA 1
ATOM 763 C C . ILE A 1 90 ? -11.589 -2.634 4.734 1.00 89.56 90 ILE A C 1
ATOM 765 O O . ILE A 1 90 ? -12.195 -2.473 5.795 1.00 89.56 90 ILE A O 1
ATOM 769 N N . PRO A 1 91 ? -10.265 -2.385 4.647 1.00 89.81 91 PRO A N 1
ATOM 770 C CA . PRO A 1 91 ? -9.419 -2.142 5.821 1.00 89.81 91 PRO A CA 1
ATOM 771 C C . PRO A 1 91 ? -9.918 -1.052 6.782 1.00 89.81 91 PRO A C 1
ATOM 773 O O . PRO A 1 91 ? -9.919 -1.255 7.992 1.00 89.81 91 PRO A O 1
ATOM 776 N N . PHE A 1 92 ? -10.377 0.096 6.265 1.00 87.62 92 PHE A N 1
ATOM 777 C CA . PHE A 1 92 ? -10.857 1.190 7.123 1.00 87.62 92 PHE A CA 1
ATOM 778 C C . PHE A 1 92 ? -12.142 0.800 7.874 1.00 87.62 92 PHE A C 1
ATOM 780 O O . PHE A 1 92 ? -12.282 1.091 9.059 1.00 87.62 92 PHE A O 1
ATOM 787 N N . TYR A 1 93 ? -13.063 0.107 7.197 1.00 91.38 93 TYR A N 1
ATOM 788 C CA . TYR A 1 93 ? -14.316 -0.324 7.805 1.00 91.38 93 TYR A CA 1
ATOM 789 C C . TYR A 1 93 ? -14.083 -1.463 8.797 1.00 91.38 93 TYR A C 1
ATOM 791 O O . TYR A 1 93 ? -14.727 -1.512 9.838 1.00 91.38 93 TYR A O 1
ATOM 799 N N . ALA A 1 94 ? -13.120 -2.346 8.527 1.00 93.69 94 ALA A N 1
ATOM 800 C CA . ALA A 1 94 ? -12.689 -3.354 9.484 1.00 93.69 94 ALA A CA 1
ATOM 801 C C . ALA A 1 94 ? -12.145 -2.730 10.770 1.00 93.69 94 ALA A C 1
ATOM 803 O O . ALA A 1 94 ? -12.547 -3.147 11.850 1.00 93.69 94 ALA A O 1
ATOM 804 N N . SER A 1 95 ? -11.300 -1.698 10.662 1.00 92.38 95 SER A N 1
ATOM 805 C CA . SER A 1 95 ? -10.813 -0.948 11.828 1.00 92.38 95 SER A CA 1
ATOM 806 C C . SER A 1 95 ? -11.968 -0.340 12.628 1.00 92.38 95 SER A C 1
ATOM 808 O O . SER A 1 95 ? -12.018 -0.486 13.847 1.00 92.38 95 SER A O 1
ATOM 810 N N . TYR A 1 96 ? -12.935 0.279 11.943 1.00 92.62 96 TYR A N 1
ATOM 811 C CA . TYR A 1 96 ? -14.157 0.797 12.566 1.00 92.62 96 TYR A CA 1
ATOM 812 C C . TYR A 1 96 ? -14.973 -0.310 13.257 1.00 92.62 96 TYR A C 1
ATOM 814 O O . TYR A 1 96 ? -15.407 -0.161 14.397 1.00 92.62 96 TYR A O 1
ATOM 822 N N . SER A 1 97 ? -15.146 -1.456 12.594 1.00 94.12 97 SER A N 1
ATOM 823 C CA . SER A 1 97 ? -15.878 -2.600 13.136 1.00 94.12 97 SER A CA 1
ATOM 824 C C . SER A 1 97 ? -15.183 -3.190 14.363 1.00 94.12 97 SER A C 1
ATOM 826 O O . SER A 1 97 ? -15.868 -3.541 15.319 1.00 94.12 97 SER A O 1
ATOM 828 N N . VAL A 1 98 ? -13.852 -3.290 14.365 1.00 94.31 98 VAL A N 1
ATOM 829 C CA . VAL A 1 98 ? -13.065 -3.723 15.531 1.00 94.31 98 VAL A CA 1
ATOM 830 C C . VAL A 1 98 ? -13.246 -2.743 16.684 1.00 94.31 98 VAL A C 1
ATOM 832 O O . VAL A 1 98 ? -13.578 -3.170 17.785 1.00 94.31 98 VAL A O 1
ATOM 835 N N . SER A 1 99 ? -13.117 -1.440 16.421 1.00 93.62 99 SER A N 1
ATOM 836 C CA . SER A 1 99 ? -13.258 -0.400 17.445 1.00 93.62 99 SER A CA 1
ATOM 837 C C . SER A 1 99 ? -14.629 -0.431 18.139 1.00 93.62 99 SER A C 1
ATOM 839 O O . SER A 1 99 ? -14.706 -0.257 19.353 1.00 93.62 99 SER A O 1
ATOM 841 N N . ASN A 1 100 ? -15.698 -0.727 17.391 1.00 92.94 100 ASN A N 1
ATOM 842 C CA . ASN A 1 100 ? -17.064 -0.733 17.920 1.00 92.94 100 ASN A CA 1
ATOM 843 C C . ASN A 1 100 ? -17.521 -2.064 18.532 1.00 92.94 100 ASN A C 1
ATOM 845 O O . ASN A 1 100 ? -18.463 -2.068 19.322 1.00 92.94 100 ASN A O 1
ATOM 849 N N . ASN A 1 101 ? -16.951 -3.195 18.108 1.00 94.38 101 ASN A N 1
ATOM 850 C CA . ASN A 1 101 ? -17.433 -4.513 18.533 1.00 94.38 101 ASN A CA 1
ATOM 851 C C . ASN A 1 101 ? -16.501 -5.191 19.538 1.00 94.38 101 ASN A C 1
ATOM 853 O O . ASN A 1 101 ? -16.979 -5.992 20.336 1.00 94.38 101 ASN A O 1
ATOM 857 N N . TRP A 1 102 ? -15.195 -4.928 19.498 1.00 94.25 102 TRP A N 1
ATOM 858 C CA . TRP A 1 102 ? -14.232 -5.561 20.400 1.00 94.25 102 TRP A CA 1
ATOM 859 C C . TRP A 1 102 ? -13.962 -4.662 21.604 1.00 94.25 102 TRP A C 1
ATOM 861 O O . TRP A 1 102 ? -13.960 -3.438 21.483 1.00 94.25 102 TRP A O 1
ATOM 871 N N . ASN A 1 103 ? -13.667 -5.268 22.751 1.00 93.50 103 ASN A N 1
ATOM 872 C CA . ASN A 1 103 ? -13.221 -4.539 23.933 1.00 93.50 103 ASN A CA 1
ATOM 873 C C . ASN A 1 103 ? -11.753 -4.140 23.731 1.00 93.50 103 ASN A C 1
ATOM 875 O O . ASN A 1 103 ? -10.849 -4.935 23.974 1.00 93.50 103 ASN A O 1
ATOM 879 N N . ASN A 1 104 ? -11.530 -2.925 23.236 1.00 89.62 104 ASN A N 1
ATOM 880 C CA . ASN A 1 104 ? -10.206 -2.352 23.016 1.00 89.62 104 ASN A CA 1
ATOM 881 C C . ASN A 1 104 ? -9.871 -1.304 24.089 1.00 89.62 104 ASN A C 1
ATOM 883 O O . ASN A 1 104 ? -10.760 -0.683 24.664 1.00 89.62 104 ASN A O 1
ATOM 887 N N . GLU A 1 105 ? -8.579 -1.101 24.342 1.00 87.56 105 GLU A N 1
ATOM 888 C CA . GLU A 1 105 ? -8.076 -0.085 25.284 1.00 87.56 105 GLU A CA 1
ATOM 889 C C . GLU A 1 105 ? -7.974 1.315 24.651 1.00 87.56 105 GLU A C 1
ATOM 891 O O . GLU A 1 105 ? -7.678 2.297 25.330 1.00 87.56 105 GLU A O 1
ATOM 896 N N . GLY A 1 106 ? -8.227 1.417 23.344 1.00 85.12 106 GLY A N 1
ATOM 897 C CA . GLY A 1 106 ? -8.221 2.661 22.588 1.00 85.12 106 GLY A CA 1
ATOM 898 C C . GLY A 1 106 ? -7.662 2.508 21.175 1.00 85.12 106 GLY A C 1
ATOM 899 O O . GLY A 1 106 ? -7.309 1.420 20.720 1.00 85.12 106 GLY A O 1
ATOM 900 N N . GLU A 1 107 ? -7.568 3.638 20.477 1.00 85.44 107 GLU A N 1
ATOM 901 C CA . GLU A 1 107 ? -7.006 3.741 19.131 1.00 85.44 107 GLU A CA 1
ATOM 902 C C . GLU A 1 107 ? -5.701 4.544 19.165 1.00 85.44 107 GLU A C 1
ATOM 904 O O . GLU A 1 107 ? -5.630 5.628 19.748 1.00 85.44 107 GLU A O 1
ATOM 909 N N . LYS A 1 108 ? -4.665 4.036 18.489 1.00 87.38 108 LYS A N 1
ATOM 910 C CA . LYS A 1 108 ? -3.399 4.747 18.290 1.00 87.38 108 LYS A CA 1
ATOM 911 C C . LYS A 1 108 ? -3.120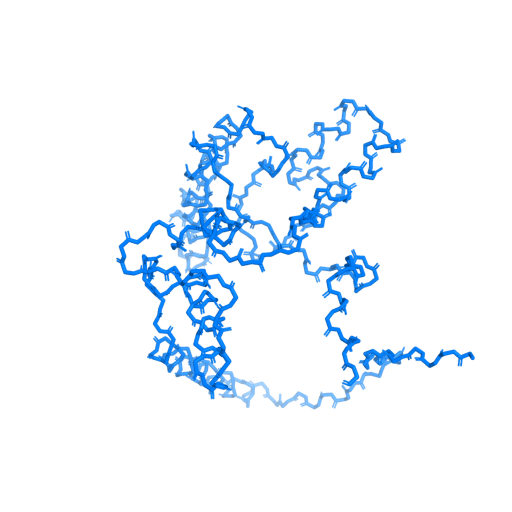 4.905 16.803 1.00 87.38 108 LYS A C 1
ATOM 913 O O . LYS A 1 108 ? -3.021 3.927 16.067 1.00 87.38 108 LYS A O 1
ATOM 918 N N . ILE A 1 109 ? -2.932 6.147 16.365 1.00 85.00 109 ILE A N 1
ATOM 919 C CA . ILE A 1 109 ? -2.614 6.458 14.970 1.00 85.00 109 ILE A CA 1
ATOM 920 C C . ILE A 1 109 ? -1.099 6.407 14.775 1.00 85.00 109 ILE A C 1
ATOM 922 O O . ILE A 1 109 ? -0.364 7.246 15.297 1.00 85.00 109 ILE A O 1
ATOM 926 N N . LEU A 1 110 ? -0.637 5.455 13.966 1.00 86.38 110 L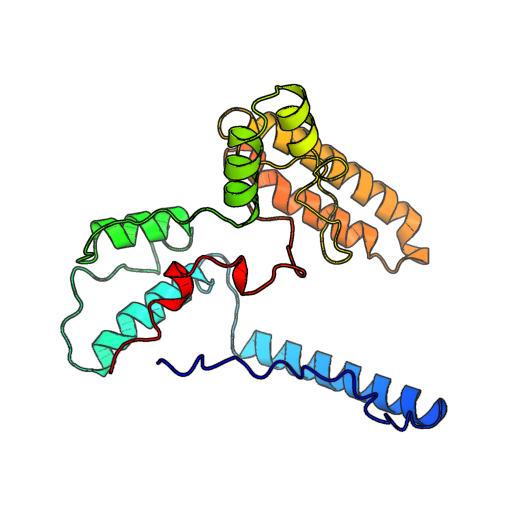EU A N 1
ATOM 927 C CA . LEU A 1 110 ? 0.754 5.374 13.526 1.00 86.38 110 LEU A CA 1
ATOM 928 C C . LEU A 1 110 ? 0.883 5.921 12.102 1.00 86.38 110 LEU A C 1
ATOM 930 O O . LEU A 1 110 ? 0.250 5.439 11.162 1.00 86.38 110 LEU A O 1
ATOM 934 N N . LEU A 1 111 ? 1.713 6.952 11.931 1.00 86.44 111 LEU A N 1
ATOM 935 C CA . LEU A 1 111 ? 1.990 7.509 10.610 1.00 86.44 111 LEU A CA 1
ATOM 936 C C . LEU A 1 111 ? 2.883 6.560 9.806 1.00 86.44 111 LEU A C 1
ATOM 938 O O . LEU A 1 111 ? 3.883 6.049 10.303 1.00 86.44 111 LEU A O 1
ATOM 942 N N . SER A 1 112 ? 2.578 6.405 8.516 1.00 86.25 112 SER A N 1
ATOM 943 C CA . SER A 1 112 ? 3.498 5.768 7.568 1.00 86.25 112 SER A CA 1
ATOM 944 C C . SER A 1 112 ? 4.846 6.500 7.536 1.00 86.25 112 SER A C 1
ATOM 946 O O . SER A 1 112 ? 4.870 7.723 7.700 1.00 86.25 112 SER A O 1
ATOM 948 N N . TYR A 1 113 ? 5.929 5.787 7.209 1.00 87.69 113 TYR A N 1
ATOM 949 C CA . TYR A 1 113 ? 7.291 6.335 7.122 1.00 87.69 113 TYR A CA 1
ATOM 950 C C . TYR A 1 113 ? 7.362 7.694 6.405 1.00 87.69 113 TYR A C 1
ATOM 952 O O . TYR A 1 113 ? 7.854 8.666 6.975 1.00 87.69 113 TYR A O 1
ATOM 960 N N . ARG A 1 114 ? 6.799 7.790 5.190 1.00 90.88 114 ARG A N 1
ATOM 961 C CA . ARG A 1 114 ? 6.793 9.036 4.408 1.00 90.88 114 ARG A CA 1
ATOM 962 C C . ARG A 1 114 ? 6.111 10.175 5.161 1.00 90.88 114 ARG A C 1
ATOM 964 O O . ARG A 1 114 ? 6.715 11.228 5.322 1.00 90.88 114 ARG A O 1
ATOM 971 N N . ARG A 1 115 ? 4.884 9.965 5.651 1.00 91.31 115 ARG A N 1
ATOM 972 C CA . ARG A 1 115 ? 4.141 10.983 6.416 1.00 91.31 115 ARG A CA 1
ATOM 973 C C . ARG A 1 115 ? 4.893 11.432 7.667 1.00 91.31 115 ARG A C 1
ATOM 975 O O . ARG A 1 115 ? 4.912 12.626 7.948 1.00 91.31 115 ARG A O 1
ATOM 982 N N . LYS A 1 116 ? 5.541 10.509 8.385 1.00 91.31 116 LYS A N 1
ATOM 983 C CA . LYS A 1 116 ? 6.378 10.839 9.549 1.00 91.31 116 LYS A CA 1
ATOM 984 C C . LYS A 1 116 ? 7.537 11.762 9.145 1.00 91.31 116 LYS A C 1
ATOM 986 O O . LYS A 1 116 ? 7.654 12.858 9.690 1.00 91.31 116 LYS A O 1
ATOM 991 N N . LYS A 1 117 ? 8.311 11.379 8.123 1.00 91.75 117 LYS A N 1
ATOM 992 C CA . LYS A 1 117 ? 9.425 12.186 7.591 1.00 91.75 117 LYS A CA 1
ATOM 993 C C . LYS A 1 117 ? 8.970 13.534 7.032 1.00 91.75 117 LYS A C 1
ATOM 995 O O . LYS A 1 117 ? 9.642 14.535 7.244 1.00 91.75 117 LYS A O 1
ATOM 1000 N N . LEU A 1 118 ? 7.817 13.587 6.367 1.00 93.62 118 LEU A N 1
ATOM 1001 C CA . LEU A 1 118 ? 7.255 14.827 5.834 1.00 93.62 118 LEU A CA 1
ATOM 1002 C C . LEU A 1 118 ? 6.895 15.805 6.958 1.00 93.62 118 LEU A C 1
ATOM 1004 O O . LEU A 1 118 ? 7.192 16.992 6.857 1.00 93.62 118 LEU A O 1
ATOM 1008 N N . VAL A 1 119 ? 6.300 15.313 8.048 1.00 93.50 119 VAL A N 1
ATOM 1009 C CA . VAL A 1 119 ? 6.012 16.133 9.234 1.00 93.50 119 VAL A CA 1
ATOM 1010 C C . VAL A 1 119 ? 7.304 16.643 9.877 1.00 93.50 119 VAL A C 1
ATOM 1012 O O . VAL A 1 119 ? 7.378 17.821 10.217 1.00 93.50 119 VAL A O 1
ATOM 1015 N N . GLU A 1 120 ? 8.324 15.796 10.029 1.00 93.50 120 GLU A N 1
ATOM 1016 C CA . GLU A 1 120 ? 9.640 16.196 10.557 1.00 93.50 120 GLU A CA 1
ATOM 1017 C C . GLU A 1 120 ? 10.295 17.281 9.687 1.00 93.50 120 GLU A C 1
ATOM 1019 O O . GLU A 1 120 ? 10.739 18.312 10.194 1.00 93.50 120 GLU A O 1
ATOM 1024 N N . LEU A 1 121 ? 10.279 17.090 8.370 1.00 94.06 121 LEU A N 1
ATOM 1025 C CA . LEU A 1 121 ? 10.874 17.998 7.397 1.00 94.06 121 LEU A CA 1
ATOM 1026 C C . LEU A 1 121 ? 10.150 19.351 7.348 1.00 94.06 121 LEU A C 1
ATOM 1028 O O . LEU A 1 121 ? 10.800 20.396 7.343 1.00 94.06 121 LEU A O 1
ATOM 1032 N N . LEU A 1 122 ? 8.815 19.360 7.389 1.00 93.44 122 LEU A N 1
ATOM 1033 C CA . LEU A 1 122 ? 8.032 20.600 7.413 1.00 93.44 122 LEU A CA 1
ATOM 1034 C C . LEU A 1 122 ? 8.120 21.340 8.755 1.00 93.44 122 LEU A C 1
ATOM 1036 O O . LEU A 1 122 ? 7.961 22.558 8.772 1.00 93.44 122 LEU A O 1
ATOM 1040 N N . LYS A 1 123 ? 8.401 20.645 9.866 1.00 94.38 123 LYS A N 1
ATOM 1041 C CA . LYS A 1 123 ? 8.720 21.297 11.148 1.00 94.38 123 LYS A CA 1
ATOM 1042 C C . LYS A 1 123 ? 10.052 22.044 11.087 1.00 94.38 123 LYS A C 1
ATOM 1044 O O . LYS A 1 123 ? 10.159 23.128 11.646 1.00 94.38 123 LYS A O 1
ATOM 1049 N N . GLN A 1 124 ? 11.052 21.472 10.415 1.00 93.38 124 GLN A N 1
ATOM 1050 C CA . GLN A 1 124 ? 12.372 22.093 10.261 1.00 93.38 124 GLN A CA 1
ATOM 1051 C C . GLN A 1 124 ? 12.378 23.201 9.199 1.00 93.38 124 GLN A C 1
ATOM 1053 O O . GLN A 1 124 ? 13.066 24.205 9.359 1.00 93.38 124 GLN A O 1
ATOM 1058 N N . ASN A 1 125 ? 11.614 23.033 8.117 1.00 90.75 125 ASN A N 1
ATOM 1059 C CA . ASN A 1 125 ? 11.548 23.983 7.012 1.00 90.75 125 ASN A CA 1
ATOM 1060 C C . ASN A 1 125 ? 10.104 24.124 6.485 1.00 90.75 125 ASN A C 1
ATOM 1062 O O . ASN A 1 125 ? 9.727 23.445 5.523 1.00 90.75 125 ASN A O 1
ATOM 1066 N N . PRO A 1 126 ? 9.291 25.025 7.068 1.00 89.19 126 PRO A N 1
ATOM 1067 C CA . PRO A 1 126 ? 7.865 25.169 6.752 1.00 89.19 126 PRO A CA 1
ATOM 1068 C C . PRO A 1 126 ? 7.574 25.881 5.414 1.00 89.19 126 PRO A C 1
ATOM 1070 O O . PRO A 1 126 ? 6.497 26.443 5.219 1.00 89.19 126 PRO A O 1
ATOM 1073 N N . ASN A 1 127 ? 8.513 25.881 4.465 1.00 93.69 127 ASN A N 1
ATOM 1074 C CA . ASN A 1 127 ? 8.375 26.584 3.192 1.00 93.69 127 ASN A CA 1
ATOM 1075 C C . ASN A 1 127 ? 7.361 25.899 2.250 1.00 93.69 127 ASN A C 1
ATOM 1077 O O . ASN A 1 127 ? 7.392 24.684 2.035 1.00 93.69 127 ASN A O 1
ATOM 1081 N N . LEU A 1 128 ? 6.509 26.700 1.601 1.00 91.50 128 LEU A N 1
ATOM 1082 C CA . LEU A 1 128 ? 5.572 26.243 0.571 1.00 91.50 128 LEU A CA 1
ATOM 1083 C C . LEU A 1 128 ? 6.285 25.542 -0.595 1.00 91.50 128 LEU A C 1
ATOM 1085 O O . LEU A 1 128 ? 5.798 24.525 -1.085 1.00 91.50 128 LEU A O 1
ATOM 1089 N N . LYS A 1 129 ? 7.462 26.035 -1.003 1.00 93.69 129 LYS A N 1
ATOM 1090 C CA . LYS A 1 129 ? 8.279 25.398 -2.048 1.00 93.69 129 LYS A CA 1
ATOM 1091 C C . LYS A 1 129 ? 8.620 23.957 -1.675 1.00 93.69 129 LYS A C 1
ATOM 1093 O O . LYS A 1 129 ? 8.486 23.066 -2.505 1.00 93.69 129 LYS A O 1
ATOM 1098 N N . THR A 1 130 ? 9.015 23.731 -0.426 1.00 92.44 130 THR A N 1
ATOM 1099 C CA . THR A 1 130 ? 9.335 22.402 0.095 1.00 92.44 130 THR A CA 1
ATOM 1100 C C . THR A 1 130 ? 8.114 21.487 0.041 1.00 92.44 130 THR A C 1
ATOM 1102 O O . THR A 1 130 ? 8.207 20.377 -0.470 1.00 92.44 130 THR A O 1
ATOM 1105 N N . ARG A 1 131 ? 6.940 21.974 0.463 1.00 91.38 131 ARG A N 1
ATOM 1106 C CA . ARG A 1 131 ? 5.682 21.215 0.368 1.00 91.38 131 ARG A CA 1
ATOM 1107 C C . ARG A 1 131 ? 5.343 20.826 -1.076 1.00 91.38 131 ARG A C 1
ATOM 1109 O O . ARG A 1 131 ? 4.947 19.689 -1.319 1.00 91.38 131 ARG A O 1
ATOM 1116 N N . ILE A 1 132 ? 5.522 21.744 -2.028 1.00 92.81 132 ILE A N 1
ATOM 1117 C CA . ILE A 1 132 ? 5.289 21.468 -3.452 1.00 92.81 132 ILE A CA 1
ATOM 1118 C C . ILE A 1 132 ? 6.266 20.400 -3.956 1.00 92.81 132 ILE A C 1
ATOM 1120 O O . ILE A 1 132 ? 5.827 19.422 -4.551 1.00 92.81 132 ILE A O 1
ATOM 1124 N N . LEU A 1 133 ? 7.566 20.533 -3.677 1.00 94.19 133 LEU A N 1
ATOM 1125 C CA . LEU A 1 133 ? 8.572 19.557 -4.116 1.00 94.19 133 LEU A CA 1
ATOM 1126 C C . LEU A 1 133 ? 8.335 18.163 -3.518 1.00 94.19 133 LEU A C 1
ATOM 1128 O O . LEU A 1 133 ? 8.473 17.167 -4.225 1.00 94.19 133 LEU A O 1
ATOM 1132 N N . GLU A 1 134 ? 7.912 18.081 -2.257 1.00 94.56 134 GLU A N 1
ATOM 1133 C CA . GLU A 1 134 ? 7.595 16.805 -1.606 1.00 94.56 134 GLU A CA 1
ATOM 1134 C C . GLU A 1 134 ? 6.266 16.184 -2.057 1.00 94.56 134 GLU A C 1
ATOM 1136 O O . GLU A 1 134 ? 5.990 15.027 -1.723 1.00 94.56 134 GLU A O 1
ATOM 1141 N N . SER A 1 135 ? 5.451 16.912 -2.828 1.00 93.12 135 SER A N 1
ATOM 1142 C CA . SER A 1 135 ? 4.212 16.384 -3.416 1.00 93.12 135 SER A CA 1
ATOM 1143 C C . SER A 1 135 ? 4.475 15.523 -4.655 1.00 93.12 135 SER A C 1
ATOM 1145 O O . SER A 1 135 ? 3.657 14.661 -4.975 1.00 93.12 135 SER A O 1
ATOM 1147 N N . PHE A 1 136 ? 5.619 15.703 -5.327 1.00 94.44 136 PHE A N 1
ATOM 1148 C CA . PHE A 1 136 ? 5.985 14.941 -6.522 1.00 94.44 136 PHE A CA 1
ATOM 1149 C C . PHE A 1 136 ? 7.004 13.841 -6.220 1.00 94.44 136 PHE A C 1
ATOM 1151 O O . PHE A 1 136 ? 7.968 14.044 -5.481 1.00 94.44 136 PHE A O 1
ATOM 1158 N N . THR A 1 137 ? 6.850 12.681 -6.858 1.00 92.75 137 THR A N 1
ATOM 1159 C CA . THR A 1 137 ? 7.760 11.537 -6.678 1.00 92.75 137 THR A CA 1
ATOM 1160 C C . THR A 1 137 ? 9.173 11.790 -7.185 1.00 92.75 137 THR A C 1
ATOM 1162 O O . THR A 1 137 ? 10.124 11.269 -6.617 1.00 92.75 137 THR A O 1
ATOM 1165 N N . PHE A 1 138 ? 9.334 12.603 -8.227 1.00 92.38 138 PHE A N 1
ATOM 1166 C CA . PHE A 1 138 ? 10.637 12.873 -8.841 1.00 92.38 138 PHE A CA 1
ATOM 1167 C C . PHE A 1 138 ? 11.430 13.998 -8.162 1.00 92.38 138 PHE A C 1
ATOM 1169 O O . PHE A 1 138 ? 12.634 14.094 -8.382 1.00 92.38 138 PHE A O 1
ATOM 1176 N N . SER A 1 139 ? 10.786 14.849 -7.355 1.00 93.00 139 SER A N 1
ATOM 1177 C CA . SER A 1 139 ? 11.461 15.927 -6.614 1.00 93.00 139 SER A CA 1
ATOM 1178 C C . SER A 1 139 ? 11.485 15.728 -5.102 1.00 93.00 139 SER A C 1
ATOM 1180 O O . SER A 1 139 ? 12.094 16.536 -4.404 1.00 93.00 139 SER A O 1
ATOM 1182 N N . SER A 1 140 ? 10.830 14.684 -4.593 1.00 92.56 140 SER A N 1
ATOM 1183 C CA . SER A 1 140 ? 10.826 14.372 -3.167 1.00 92.56 140 SER A CA 1
ATOM 1184 C C . SER A 1 140 ? 12.230 14.024 -2.681 1.00 92.56 140 SER A C 1
ATOM 1186 O O . SER A 1 140 ? 12.930 13.208 -3.279 1.00 92.56 140 SER A O 1
ATOM 1188 N N . SER A 1 141 ? 12.626 14.618 -1.559 1.00 92.12 141 SER A N 1
ATOM 1189 C CA . SER A 1 141 ? 13.863 14.273 -0.855 1.00 92.12 141 SER A CA 1
ATOM 1190 C C . SER A 1 141 ? 13.724 13.000 -0.010 1.00 92.12 141 SER A C 1
ATOM 1192 O O . SER A 1 141 ? 14.724 12.371 0.333 1.00 92.12 141 SER A O 1
ATOM 1194 N N . ILE A 1 142 ? 12.485 12.604 0.309 1.00 91.25 142 ILE A N 1
ATOM 1195 C CA . ILE A 1 142 ? 12.162 11.448 1.157 1.00 91.25 142 ILE A CA 1
ATOM 1196 C C . ILE A 1 142 ? 12.083 10.160 0.330 1.00 91.25 142 ILE A C 1
ATOM 1198 O O . ILE A 1 142 ? 12.502 9.093 0.781 1.00 91.25 142 ILE A O 1
ATOM 1202 N N . TYR A 1 143 ? 11.505 10.236 -0.867 1.00 91.00 143 TYR A N 1
ATOM 1203 C CA . TYR A 1 143 ? 11.273 9.072 -1.713 1.00 91.00 143 TYR A CA 1
ATOM 1204 C C . TYR A 1 143 ? 12.408 8.852 -2.707 1.00 91.00 143 TYR A C 1
ATOM 1206 O O . TYR A 1 143 ? 12.890 9.778 -3.353 1.00 91.00 143 TYR A O 1
ATOM 1214 N N . LYS A 1 144 ? 12.801 7.587 -2.861 1.00 89.81 144 LYS A N 1
ATOM 1215 C CA . LYS A 1 144 ? 13.747 7.151 -3.884 1.00 89.81 144 LYS A CA 1
ATOM 1216 C C . LYS A 1 144 ? 13.017 6.229 -4.856 1.00 89.81 144 LYS A C 1
ATOM 1218 O O . LYS A 1 144 ? 12.405 5.270 -4.387 1.00 89.81 144 LYS A O 1
ATOM 1223 N N . PRO A 1 145 ? 13.090 6.478 -6.175 1.00 85.38 145 PRO A N 1
ATOM 1224 C CA . PRO A 1 145 ? 12.450 5.617 -7.160 1.00 85.38 145 PRO A CA 1
ATOM 1225 C C . PRO A 1 145 ? 12.898 4.160 -7.019 1.00 85.38 145 PRO A C 1
ATOM 1227 O O . PRO A 1 145 ? 14.097 3.877 -6.979 1.00 85.38 145 PRO A O 1
ATOM 1230 N N . ASN A 1 146 ? 11.934 3.242 -6.978 1.00 85.00 146 ASN A N 1
ATOM 1231 C CA . ASN A 1 146 ? 12.181 1.806 -7.016 1.00 85.00 146 ASN A CA 1
ATOM 1232 C C . ASN A 1 146 ? 11.748 1.238 -8.374 1.00 85.00 146 ASN A C 1
ATOM 1234 O O . ASN A 1 146 ? 10.743 1.660 -8.942 1.00 85.00 146 ASN A O 1
ATOM 1238 N N . LYS A 1 147 ? 12.495 0.258 -8.894 1.00 83.75 147 LYS A N 1
ATOM 1239 C CA . LYS A 1 147 ? 12.158 -0.428 -10.147 1.00 83.75 147 LYS A CA 1
ATOM 1240 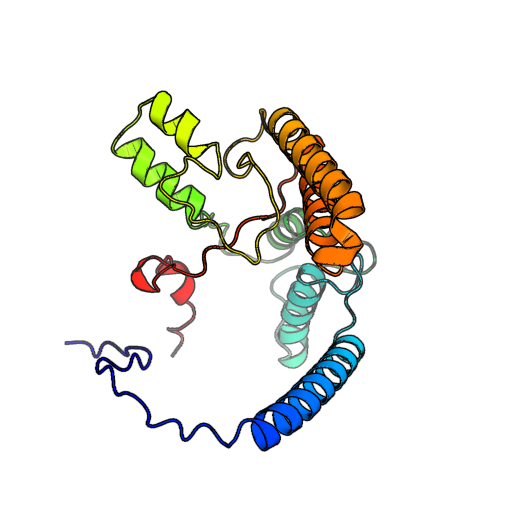C C . LYS A 1 147 ? 10.835 -1.188 -10.041 1.00 83.75 147 LYS A C 1
ATOM 1242 O O . LYS A 1 147 ? 10.132 -1.292 -11.041 1.00 83.75 147 LYS A O 1
ATOM 1247 N N . GLU A 1 148 ? 10.505 -1.707 -8.864 1.00 81.94 148 GLU A N 1
ATOM 1248 C CA . GLU A 1 148 ? 9.259 -2.452 -8.637 1.00 81.94 148 GLU A CA 1
ATOM 1249 C C . GLU A 1 148 ? 8.028 -1.543 -8.527 1.00 81.94 148 GLU A C 1
ATOM 1251 O O . GLU A 1 148 ? 6.898 -2.007 -8.675 1.00 81.94 148 GLU A O 1
ATOM 1256 N N . ASP A 1 149 ? 8.233 -0.242 -8.314 1.00 86.12 149 ASP A N 1
ATOM 1257 C CA . ASP A 1 149 ? 7.134 0.708 -8.215 1.00 86.12 149 ASP A CA 1
ATOM 1258 C C . ASP A 1 149 ? 6.616 1.054 -9.617 1.00 86.12 149 ASP A C 1
ATOM 1260 O O . ASP A 1 149 ? 7.367 1.243 -10.581 1.00 86.12 149 ASP A O 1
ATOM 1264 N N . HIS A 1 150 ? 5.295 1.145 -9.746 1.00 88.50 150 HIS A N 1
ATOM 1265 C CA . HIS A 1 150 ? 4.674 1.667 -10.957 1.00 88.50 150 HIS A CA 1
ATOM 1266 C C . HIS A 1 150 ? 4.797 3.194 -11.000 1.00 88.50 150 HIS A C 1
ATOM 1268 O O . HIS A 1 150 ? 5.070 3.850 -9.998 1.00 88.50 150 HIS A O 1
ATOM 1274 N N . PHE A 1 151 ? 4.602 3.788 -12.175 1.00 88.44 151 PHE A N 1
ATOM 1275 C CA . PHE A 1 151 ? 4.764 5.230 -12.336 1.00 88.44 151 PHE A CA 1
ATOM 1276 C C . PHE A 1 151 ? 3.567 5.997 -11.758 1.00 88.44 151 PHE A C 1
ATOM 1278 O O . PHE A 1 151 ? 2.453 5.860 -12.258 1.00 88.44 151 PHE A O 1
ATOM 1285 N N . PHE A 1 152 ? 3.791 6.830 -10.740 1.00 91.69 152 PHE A N 1
ATOM 1286 C CA . PHE A 1 152 ? 2.811 7.786 -10.215 1.00 91.69 152 PHE A CA 1
ATOM 1287 C C . PHE A 1 152 ? 3.526 9.116 -9.908 1.00 91.69 152 PHE A C 1
ATOM 1289 O O . PHE A 1 152 ? 4.468 9.134 -9.121 1.00 91.69 152 PHE A O 1
ATOM 1296 N N . PRO A 1 153 ? 3.165 10.236 -10.551 1.00 92.88 153 PRO A N 1
ATOM 1297 C CA . PRO A 1 153 ? 3.866 11.507 -10.371 1.00 92.88 153 PRO A CA 1
ATOM 1298 C C . PRO A 1 153 ? 3.589 12.186 -9.026 1.00 92.88 153 PRO A C 1
ATOM 1300 O O . PRO A 1 153 ? 4.470 12.885 -8.532 1.00 92.88 153 PRO A O 1
ATOM 1303 N N . LEU A 1 154 ? 2.399 12.006 -8.442 1.00 94.44 154 LEU A N 1
ATOM 1304 C CA . LEU A 1 154 ? 1.961 12.726 -7.245 1.00 94.44 154 LEU A CA 1
ATOM 1305 C C . LEU A 1 154 ? 1.644 11.789 -6.082 1.00 94.44 154 LEU A C 1
ATOM 1307 O O . LEU A 1 154 ? 0.949 10.779 -6.234 1.00 94.44 154 LEU A O 1
ATOM 1311 N N . PHE A 1 155 ? 2.101 12.181 -4.897 1.00 93.06 155 PHE A N 1
ATOM 1312 C CA . PHE A 1 155 ? 1.717 11.555 -3.640 1.00 93.06 155 PHE A CA 1
ATOM 1313 C C . PHE A 1 155 ? 0.342 12.028 -3.182 1.00 93.06 155 PHE A C 1
ATOM 1315 O O . PHE A 1 155 ? 0.031 13.208 -3.244 1.00 93.06 155 PHE A O 1
ATOM 1322 N N . THR A 1 156 ? -0.474 11.105 -2.689 1.00 91.69 156 THR A N 1
ATOM 1323 C CA . THR A 1 156 ? -1.864 11.355 -2.268 1.00 91.69 156 THR A CA 1
ATOM 1324 C C . THR A 1 156 ? -2.119 10.970 -0.804 1.00 91.69 156 THR A C 1
ATOM 1326 O O . THR A 1 156 ? -3.265 10.974 -0.339 1.00 91.69 156 THR A O 1
ATOM 1329 N N . ASP A 1 157 ? -1.056 10.637 -0.064 1.00 87.38 157 ASP A N 1
ATOM 1330 C CA . ASP A 1 157 ? -1.098 10.136 1.313 1.00 87.38 157 ASP A CA 1
ATOM 1331 C C . ASP A 1 157 ? -1.331 11.237 2.360 1.00 87.38 157 ASP A C 1
ATOM 1333 O O . ASP A 1 157 ? -1.859 10.961 3.439 1.00 87.38 157 ASP A O 1
ATOM 1337 N N . ASP A 1 158 ? -0.992 12.486 2.045 1.00 86.31 158 ASP A N 1
ATOM 1338 C CA . ASP A 1 158 ? -1.125 13.653 2.922 1.00 86.31 158 ASP A CA 1
ATOM 1339 C C . ASP A 1 158 ? -2.253 14.620 2.518 1.00 86.31 158 ASP A C 1
ATOM 1341 O O . ASP A 1 158 ? -2.632 15.487 3.309 1.00 86.31 158 ASP A O 1
ATOM 1345 N N . VAL A 1 159 ? -2.843 14.445 1.331 1.00 85.44 159 VAL A N 1
ATOM 1346 C CA . VAL A 1 159 ? -3.939 15.281 0.822 1.00 85.44 159 VAL A CA 1
ATOM 1347 C C . VAL A 1 159 ? -5.264 14.521 0.802 1.00 85.44 159 VAL A C 1
ATOM 1349 O O . VAL A 1 159 ? -5.418 13.515 0.112 1.00 85.44 159 VAL A O 1
ATOM 1352 N N . LEU A 1 160 ? -6.246 15.018 1.562 1.00 86.44 160 LEU A N 1
ATOM 1353 C CA . LEU A 1 160 ? -7.623 14.518 1.520 1.00 86.44 160 LEU A CA 1
ATOM 1354 C C . LEU A 1 160 ? -8.404 15.239 0.413 1.00 86.44 160 LEU A C 1
ATOM 1356 O O . LEU A 1 160 ? -8.723 14.644 -0.606 1.00 86.44 160 LEU A O 1
ATOM 1360 N N . TRP A 1 161 ? -8.633 16.547 0.559 1.00 87.50 161 TRP A N 1
ATOM 1361 C CA . TRP A 1 161 ? -9.477 17.328 -0.356 1.00 87.50 161 TRP A CA 1
ATOM 1362 C C . TRP A 1 161 ? -8.916 17.465 -1.776 1.00 87.50 161 TRP A C 1
ATOM 1364 O O . TRP A 1 161 ? -9.668 17.435 -2.742 1.00 87.50 161 TRP A O 1
ATOM 1374 N N . GLY A 1 162 ? -7.591 17.567 -1.915 1.00 88.31 162 GLY A N 1
ATOM 1375 C CA . GLY A 1 162 ? -6.919 17.625 -3.219 1.00 88.31 162 GLY A CA 1
ATOM 1376 C C . GLY A 1 162 ? -6.763 16.265 -3.908 1.00 88.31 162 GLY A C 1
ATOM 1377 O O . GLY A 1 162 ? -6.278 16.208 -5.039 1.00 88.31 162 GLY A O 1
ATOM 1378 N N . ARG A 1 163 ? -7.158 15.166 -3.248 1.00 91.75 163 ARG A N 1
ATOM 1379 C CA . ARG A 1 163 ? -6.912 13.803 -3.731 1.00 91.75 163 ARG A CA 1
ATOM 1380 C C . ARG A 1 163 ? -7.523 13.518 -5.103 1.00 91.75 163 ARG A C 1
ATOM 1382 O O . ARG A 1 163 ? -6.786 12.971 -5.917 1.00 91.75 163 ARG A O 1
ATOM 1389 N N . PRO A 1 164 ? -8.767 13.925 -5.428 1.00 92.62 164 PRO A N 1
ATOM 1390 C CA . PRO A 1 164 ? -9.324 13.661 -6.755 1.00 92.62 164 PRO A CA 1
ATOM 1391 C C . PRO A 1 164 ? -8.524 14.325 -7.883 1.00 92.62 164 PRO A C 1
ATOM 1393 O O . PRO A 1 164 ? -8.311 13.727 -8.939 1.00 92.62 164 PRO A O 1
ATOM 1396 N N . LEU A 1 165 ? -8.010 15.536 -7.644 1.00 93.56 165 LEU A N 1
ATOM 1397 C CA . LEU A 1 165 ? -7.165 16.239 -8.609 1.00 93.56 165 LEU A CA 1
ATOM 1398 C C . LEU A 1 165 ? -5.834 15.505 -8.811 1.00 93.56 165 LEU A C 1
ATOM 1400 O O . LEU A 1 165 ? -5.429 15.247 -9.942 1.00 93.56 165 LEU A O 1
ATOM 1404 N N . TYR A 1 166 ? -5.173 15.122 -7.719 1.00 93.31 166 TYR A N 1
ATOM 1405 C CA . TYR A 1 166 ? -3.893 14.414 -7.785 1.00 93.31 166 TYR A CA 1
ATOM 1406 C C . TYR A 1 166 ? -4.063 13.015 -8.392 1.00 93.31 166 TYR A C 1
ATOM 1408 O O . TYR A 1 166 ? -3.249 12.585 -9.209 1.00 93.31 166 TYR A O 1
ATOM 1416 N N . GLY A 1 167 ? -5.167 12.344 -8.061 1.00 92.25 167 GLY A N 1
ATOM 1417 C CA . GLY A 1 167 ? -5.580 11.073 -8.643 1.00 92.25 167 GLY A CA 1
ATOM 1418 C C . GLY A 1 167 ? -5.815 11.165 -10.145 1.00 92.25 167 GLY A C 1
ATOM 1419 O O . GLY A 1 167 ? -5.391 10.278 -10.876 1.00 92.25 167 GLY A O 1
ATOM 1420 N N . THR A 1 168 ? -6.385 12.271 -10.630 1.00 94.44 168 THR A N 1
ATOM 1421 C CA . THR A 1 168 ? -6.552 12.521 -12.072 1.00 94.44 168 THR A CA 1
ATOM 1422 C C . THR A 1 168 ? -5.203 12.620 -12.784 1.00 94.44 168 THR A C 1
ATOM 1424 O O . THR A 1 168 ? -5.010 12.000 -13.829 1.00 94.44 168 THR A O 1
ATOM 1427 N N . VAL A 1 169 ? -4.237 13.340 -12.204 1.00 95.38 169 VAL A N 1
ATOM 1428 C CA . VAL A 1 169 ? -2.875 13.440 -12.757 1.00 95.38 169 VAL A CA 1
ATOM 1429 C C . VAL A 1 169 ? -2.178 12.075 -12.746 1.00 95.38 169 VAL A C 1
ATOM 1431 O O . VAL A 1 169 ? -1.566 11.686 -13.741 1.00 95.38 169 VAL A O 1
ATOM 1434 N N . ASN A 1 170 ? -2.309 11.317 -11.655 1.00 94.75 170 ASN A N 1
ATOM 1435 C CA . ASN A 1 170 ? -1.762 9.965 -11.556 1.00 94.75 170 ASN A CA 1
ATOM 1436 C C . ASN A 1 170 ? -2.392 9.002 -12.576 1.00 94.75 170 ASN A C 1
ATOM 1438 O O . ASN A 1 170 ? -1.681 8.226 -13.211 1.00 94.75 170 ASN A O 1
ATOM 1442 N N . LEU A 1 171 ? -3.706 9.089 -12.785 1.00 93.75 171 LEU A N 1
ATOM 1443 C CA . LEU A 1 171 ? -4.428 8.294 -13.774 1.00 93.75 171 LEU A CA 1
ATOM 1444 C C . LEU A 1 171 ? -3.978 8.652 -15.195 1.00 93.75 171 LEU A C 1
ATOM 1446 O O . LEU A 1 171 ? -3.647 7.758 -15.971 1.00 93.75 171 LEU A O 1
ATOM 1450 N N . ALA A 1 172 ? -3.878 9.941 -15.527 1.00 95.06 172 ALA A N 1
ATOM 1451 C CA . ALA A 1 172 ? -3.372 10.386 -16.825 1.00 95.06 172 ALA A CA 1
ATOM 1452 C C . ALA A 1 172 ? -1.942 9.876 -17.088 1.00 95.06 172 ALA A C 1
ATOM 1454 O O . ALA A 1 172 ? -1.634 9.397 -18.181 1.00 95.06 172 ALA A O 1
ATOM 1455 N N . ALA A 1 173 ? -1.084 9.904 -16.067 1.00 93.75 173 ALA A N 1
ATOM 1456 C CA . ALA A 1 173 ? 0.262 9.346 -16.127 1.00 93.75 173 ALA A CA 1
ATOM 1457 C C . ALA A 1 173 ? 0.270 7.820 -16.341 1.00 93.75 173 ALA A C 1
ATOM 1459 O O . ALA A 1 173 ? 1.026 7.318 -17.181 1.00 93.75 173 ALA A O 1
ATOM 1460 N N . GLY A 1 174 ? -0.588 7.080 -15.632 1.00 92.12 174 GLY A N 1
ATOM 1461 C CA . GLY A 1 174 ? -0.778 5.642 -15.834 1.00 92.12 174 GLY A CA 1
ATOM 1462 C C . GLY A 1 174 ? -1.262 5.314 -17.250 1.00 92.12 174 GLY A C 1
ATOM 1463 O O . GLY A 1 174 ? -0.752 4.386 -17.882 1.00 92.12 174 GLY A O 1
ATOM 1464 N N . PHE A 1 175 ? -2.173 6.124 -17.794 1.00 94.38 175 PHE A N 1
ATOM 1465 C CA . PHE A 1 175 ? -2.674 5.990 -19.162 1.00 94.38 175 PHE A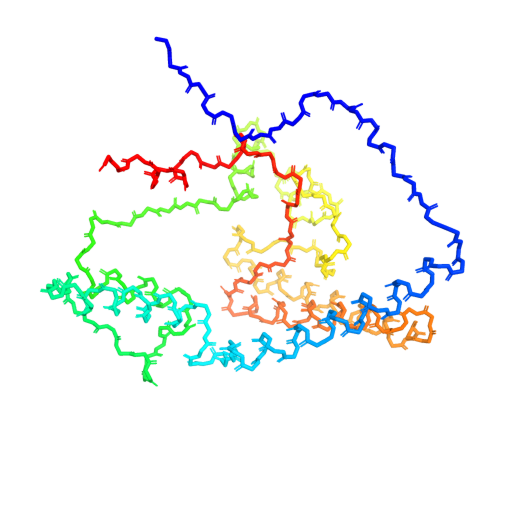 CA 1
ATOM 1466 C C . PHE A 1 175 ? -1.565 6.216 -20.191 1.00 94.38 175 PHE A C 1
ATOM 1468 O O . PHE A 1 175 ? -1.336 5.359 -21.043 1.00 94.38 175 PHE A O 1
ATOM 1475 N N . GLY A 1 176 ? -0.814 7.315 -20.068 1.00 93.62 176 GLY A N 1
ATOM 1476 C CA . GLY A 1 176 ? 0.318 7.605 -20.949 1.00 93.62 176 GLY A CA 1
ATOM 1477 C C . GLY A 1 176 ? 1.385 6.507 -20.911 1.00 93.62 176 GLY A C 1
ATOM 1478 O O . GLY A 1 176 ? 1.859 6.063 -21.954 1.00 93.62 176 GLY A O 1
ATOM 1479 N N . THR A 1 177 ? 1.701 5.997 -19.718 1.00 91.88 177 THR A N 1
ATOM 1480 C CA . THR A 1 177 ? 2.657 4.887 -19.552 1.00 91.88 177 THR A CA 1
ATOM 1481 C C . THR A 1 177 ? 2.145 3.602 -20.199 1.00 91.88 177 THR A C 1
ATOM 1483 O O . THR A 1 177 ? 2.913 2.896 -20.849 1.00 91.88 177 THR A O 1
ATOM 1486 N N . SER A 1 178 ? 0.846 3.319 -20.072 1.00 92.69 178 SER A N 1
ATOM 1487 C CA . SER A 1 178 ? 0.209 2.164 -20.714 1.00 92.69 178 SER A CA 1
ATOM 1488 C C . SER A 1 178 ? 0.274 2.268 -22.236 1.00 92.69 178 SER A C 1
ATOM 1490 O O . SER A 1 178 ? 0.672 1.308 -22.887 1.00 92.69 178 SER A O 1
ATOM 1492 N N . LEU A 1 179 ? -0.040 3.440 -22.803 1.00 94.19 179 LEU A N 1
ATOM 1493 C CA . LEU A 1 179 ? 0.058 3.687 -24.245 1.00 94.19 179 LEU A CA 1
ATOM 1494 C C . LEU A 1 179 ? 1.484 3.487 -24.761 1.00 94.19 179 LEU A C 1
ATOM 1496 O O . LEU A 1 179 ? 1.682 2.779 -25.743 1.00 94.19 179 LEU A O 1
ATOM 1500 N N . ILE A 1 180 ? 2.481 4.053 -24.076 1.00 92.56 180 ILE A N 1
ATOM 1501 C CA . ILE A 1 180 ? 3.894 3.825 -24.411 1.00 92.56 180 ILE A CA 1
ATOM 1502 C C . ILE A 1 180 ? 4.215 2.327 -24.342 1.00 92.56 180 ILE A C 1
ATOM 1504 O O . ILE A 1 180 ? 4.854 1.805 -25.252 1.00 92.56 180 ILE A O 1
ATOM 1508 N N . GLY A 1 181 ? 3.719 1.632 -23.315 1.00 90.94 181 GLY A N 1
ATOM 1509 C CA . GLY A 1 181 ? 3.871 0.189 -23.141 1.00 90.94 181 GLY A CA 1
ATOM 1510 C C . GLY A 1 181 ? 3.302 -0.651 -24.287 1.00 90.94 181 GLY A C 1
ATOM 1511 O O . GLY A 1 181 ? 3.872 -1.689 -24.600 1.00 90.94 181 GLY A O 1
ATOM 1512 N N . ILE A 1 182 ? 2.230 -0.207 -24.955 1.00 93.00 182 ILE A N 1
ATOM 1513 C CA . ILE A 1 182 ? 1.698 -0.880 -26.154 1.00 93.00 182 ILE A CA 1
ATOM 1514 C C . ILE A 1 182 ? 2.716 -0.814 -27.297 1.00 93.00 182 ILE A C 1
ATOM 1516 O O . ILE A 1 182 ? 2.972 -1.820 -27.956 1.00 93.00 182 ILE A O 1
ATOM 1520 N N . PHE A 1 183 ? 3.329 0.350 -27.516 1.00 93.56 183 PHE A N 1
ATOM 1521 C CA . PHE A 1 183 ? 4.320 0.526 -28.581 1.00 93.56 183 PHE A CA 1
ATOM 1522 C C . PHE A 1 183 ? 5.671 -0.121 -28.251 1.00 93.56 183 PHE A C 1
ATOM 1524 O O . PHE A 1 183 ? 6.388 -0.536 -29.161 1.00 93.56 183 PHE A O 1
ATOM 1531 N N . T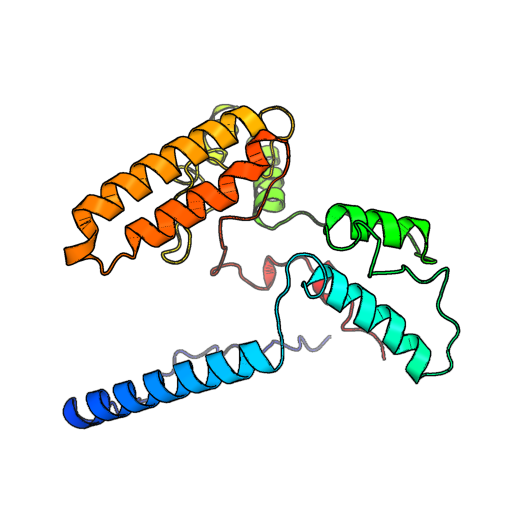HR A 1 184 ? 6.027 -0.234 -26.968 1.00 92.75 184 THR A N 1
ATOM 1532 C CA . THR A 1 184 ? 7.278 -0.873 -26.530 1.00 92.75 184 THR A CA 1
ATOM 1533 C C . THR A 1 184 ? 7.145 -2.357 -26.206 1.00 92.75 184 THR A C 1
ATOM 1535 O O . THR A 1 184 ? 8.171 -2.995 -25.978 1.00 92.75 184 THR A O 1
ATOM 1538 N N . LEU A 1 185 ? 5.931 -2.913 -26.278 1.00 90.38 185 LEU A N 1
ATOM 1539 C CA . LEU A 1 185 ? 5.603 -4.309 -25.978 1.00 90.38 185 LEU A CA 1
ATOM 1540 C C . LEU A 1 185 ? 6.601 -5.343 -26.543 1.00 90.38 185 LEU A C 1
ATOM 1542 O O . LEU A 1 185 ? 7.024 -6.220 -25.784 1.00 90.38 185 LEU A O 1
ATOM 1546 N N . PRO A 1 186 ? 7.025 -5.281 -27.829 1.00 89.62 186 PRO A N 1
ATOM 1547 C CA . PRO A 1 186 ? 7.955 -6.277 -28.367 1.00 89.62 186 PRO A CA 1
ATOM 1548 C C . PRO A 1 186 ? 9.382 -6.150 -27.807 1.00 89.62 186 PRO A C 1
ATOM 1550 O O . PRO A 1 186 ? 10.155 -7.101 -27.897 1.00 89.62 186 PRO A O 1
ATOM 1553 N N . PHE A 1 187 ? 9.742 -5.003 -27.226 1.00 93.06 187 PHE A N 1
ATOM 1554 C CA . PHE A 1 187 ? 11.086 -4.719 -26.715 1.00 93.06 187 PHE A CA 1
ATOM 1555 C C . PHE A 1 187 ? 11.218 -4.949 -25.205 1.00 93.06 187 PHE A C 1
ATOM 1557 O O . PHE A 1 187 ? 12.310 -5.259 -24.733 1.00 93.06 187 PHE A O 1
ATOM 1564 N N . ASP A 1 188 ? 10.132 -4.797 -24.445 1.00 88.81 188 ASP A N 1
ATOM 1565 C CA . ASP A 1 188 ? 10.131 -4.865 -22.976 1.00 88.81 188 ASP A CA 1
ATOM 1566 C C . ASP A 1 188 ? 9.315 -6.035 -22.403 1.00 88.81 188 ASP A C 1
ATOM 1568 O O . ASP A 1 188 ? 9.084 -6.094 -21.196 1.00 88.81 188 ASP A O 1
ATOM 1572 N N . GLN A 1 189 ? 8.871 -6.962 -23.261 1.00 88.62 189 GLN A N 1
ATOM 1573 C CA . GLN A 1 189 ? 8.058 -8.126 -22.882 1.00 88.62 189 GLN A CA 1
ATOM 1574 C C . GLN A 1 189 ? 6.756 -7.745 -22.146 1.00 88.62 189 GLN A C 1
ATOM 1576 O O . GLN A 1 189 ? 6.191 -8.556 -21.413 1.00 88.62 189 GLN A O 1
ATOM 1581 N N . GLY A 1 190 ? 6.272 -6.512 -22.336 1.00 88.44 190 GLY A N 1
ATOM 1582 C CA . GLY A 1 190 ? 5.061 -5.991 -21.710 1.00 88.44 190 GLY A CA 1
ATOM 1583 C C . GLY A 1 190 ? 5.232 -5.428 -20.302 1.00 88.44 190 GLY A C 1
ATOM 1584 O O . GLY A 1 190 ? 4.228 -5.069 -19.683 1.00 88.44 190 GLY A O 1
ATOM 1585 N N . GLU A 1 191 ? 6.463 -5.277 -19.802 1.00 89.44 191 GLU A N 1
ATOM 1586 C CA . GLU A 1 191 ? 6.727 -4.730 -18.463 1.00 89.44 191 GLU A CA 1
ATOM 1587 C C . GLU A 1 191 ? 6.096 -3.336 -18.278 1.00 89.44 191 GLU A C 1
ATOM 1589 O O . GLU A 1 191 ? 5.417 -3.081 -17.278 1.00 89.44 191 GLU A O 1
ATOM 1594 N N . LYS A 1 192 ? 6.268 -2.424 -19.247 1.00 90.25 192 LYS A N 1
ATOM 1595 C CA . LYS A 1 192 ? 5.724 -1.059 -19.137 1.00 90.25 192 LYS A CA 1
ATOM 1596 C C . LYS A 1 192 ? 4.209 -1.023 -19.247 1.00 90.25 192 LYS A C 1
ATOM 1598 O O . LYS A 1 192 ? 3.579 -0.239 -18.541 1.00 90.25 192 LYS A O 1
ATOM 1603 N N . LEU A 1 193 ? 3.627 -1.877 -20.088 1.00 92.50 193 LEU A N 1
ATOM 1604 C CA . LEU A 1 193 ? 2.176 -1.996 -20.196 1.00 92.50 193 LEU A CA 1
ATOM 1605 C C . LEU A 1 193 ? 1.579 -2.466 -18.864 1.00 92.50 193 LEU A C 1
ATOM 1607 O O . LEU A 1 193 ? 0.639 -1.853 -18.361 1.00 92.50 193 LEU A O 1
ATOM 1611 N N . GLN A 1 194 ? 2.172 -3.498 -18.255 1.00 91.56 194 GLN A N 1
ATOM 1612 C CA . GLN A 1 194 ? 1.752 -4.003 -16.949 1.00 91.56 194 GLN A CA 1
ATOM 1613 C C . GLN A 1 194 ? 1.852 -2.919 -15.866 1.00 91.56 194 GLN A C 1
ATOM 1615 O O . GLN A 1 194 ? 0.884 -2.694 -15.138 1.00 91.56 194 GLN A O 1
ATOM 1620 N N . LYS A 1 195 ? 2.989 -2.217 -15.772 1.00 90.12 195 LYS A N 1
ATOM 1621 C CA . LYS A 1 195 ? 3.181 -1.139 -14.785 1.00 90.12 195 LYS A CA 1
ATOM 1622 C C . LYS A 1 195 ? 2.248 0.049 -15.020 1.00 90.12 195 LYS A C 1
ATOM 1624 O O . LYS A 1 195 ? 1.734 0.617 -14.059 1.00 90.12 195 LYS A O 1
ATOM 1629 N N . GLY A 1 196 ? 1.999 0.414 -16.278 1.00 90.56 196 GLY A N 1
ATOM 1630 C CA . GLY A 1 196 ? 1.034 1.450 -16.639 1.00 90.56 196 GLY A CA 1
ATOM 1631 C C . GLY A 1 196 ? -0.383 1.083 -16.195 1.00 90.56 196 GLY A C 1
ATOM 1632 O O . GLY A 1 196 ? -1.054 1.887 -15.546 1.00 90.56 196 GLY A O 1
ATOM 1633 N N . PHE A 1 197 ? -0.803 -0.158 -16.451 1.00 91.88 197 PHE A N 1
ATOM 1634 C CA . PHE A 1 197 ? -2.120 -0.643 -16.047 1.00 91.88 197 PHE A CA 1
ATOM 1635 C C . PHE A 1 197 ? -2.269 -0.730 -14.523 1.00 91.88 197 PHE A C 1
ATOM 1637 O O . PHE A 1 197 ? -3.299 -0.340 -13.976 1.00 91.88 197 PHE A O 1
ATOM 1644 N N . GLN A 1 198 ? -1.228 -1.176 -13.815 1.00 90.69 198 GLN A N 1
ATOM 1645 C CA . GLN A 1 198 ? -1.200 -1.143 -12.351 1.00 90.69 198 GLN A CA 1
ATOM 1646 C C . GLN A 1 198 ? -1.338 0.291 -11.828 1.00 90.69 198 GLN A C 1
ATOM 1648 O O . GLN A 1 198 ? -2.161 0.538 -10.949 1.00 90.69 198 GLN A O 1
ATOM 1653 N N . SER A 1 199 ? -0.604 1.248 -12.404 1.00 90.56 199 SER A N 1
ATOM 1654 C CA . SER A 1 199 ? -0.727 2.664 -12.041 1.00 90.56 199 SER A CA 1
ATOM 1655 C C . SER A 1 199 ? -2.149 3.194 -12.224 1.00 90.56 199 SER A C 1
ATOM 1657 O O . SER A 1 199 ? -2.681 3.842 -11.320 1.00 90.56 199 SER A O 1
ATOM 1659 N N . LEU A 1 200 ? -2.804 2.860 -13.339 1.00 91.81 200 LEU A N 1
ATOM 1660 C CA . LEU A 1 200 ? -4.213 3.188 -13.558 1.00 91.81 200 LEU A CA 1
ATOM 1661 C C . LEU A 1 200 ? -5.103 2.603 -12.462 1.00 91.81 200 LEU A C 1
ATOM 1663 O O . LEU A 1 200 ? -5.834 3.342 -11.801 1.00 91.81 200 LEU A O 1
ATOM 1667 N N . PHE A 1 201 ? -5.001 1.292 -12.240 1.00 90.12 201 PHE A N 1
ATOM 1668 C CA . PHE A 1 201 ? -5.813 0.571 -11.267 1.00 90.12 201 PHE A CA 1
ATOM 1669 C C . PHE A 1 201 ? -5.680 1.160 -9.857 1.00 90.12 201 PHE A C 1
ATOM 1671 O O . PHE A 1 201 ? -6.686 1.399 -9.192 1.00 90.12 201 PHE A O 1
ATOM 1678 N N . PHE A 1 202 ? -4.457 1.466 -9.421 1.00 88.19 202 PHE A N 1
ATOM 1679 C CA . PHE A 1 202 ? -4.210 2.043 -8.099 1.00 88.19 202 PHE A CA 1
ATOM 1680 C C . PHE A 1 202 ? -4.556 3.533 -7.994 1.00 88.19 202 PHE A C 1
ATOM 1682 O O . PHE A 1 202 ? -4.696 4.041 -6.882 1.00 88.19 202 PHE A O 1
ATOM 1689 N N . SER A 1 203 ? -4.702 4.243 -9.115 1.00 90.69 203 SER A N 1
ATOM 1690 C CA . SER A 1 203 ? -5.097 5.659 -9.130 1.00 90.69 203 SER A CA 1
ATOM 1691 C C . SER A 1 203 ? -6.613 5.859 -9.162 1.00 90.69 203 SER A C 1
ATOM 1693 O O . SER A 1 203 ? -7.087 6.901 -8.723 1.00 90.69 203 SER A O 1
ATOM 1695 N N . LEU A 1 204 ? -7.393 4.871 -9.619 1.00 89.38 204 LEU A N 1
ATOM 1696 C CA . LEU A 1 204 ? -8.858 4.967 -9.670 1.00 89.38 204 LEU A CA 1
ATOM 1697 C C . LEU A 1 204 ? -9.509 5.294 -8.312 1.00 89.38 204 LEU A C 1
ATOM 1699 O O . LEU A 1 204 ? -10.336 6.207 -8.270 1.00 89.38 204 LEU A O 1
ATOM 1703 N N . PRO A 1 205 ? -9.145 4.641 -7.189 1.00 86.75 205 PRO A N 1
ATOM 1704 C CA . PRO A 1 205 ? -9.761 4.947 -5.899 1.00 86.75 205 PRO A CA 1
ATOM 1705 C C . PRO A 1 205 ? -9.480 6.375 -5.403 1.00 86.75 205 PRO A C 1
ATOM 1707 O O . PRO A 1 205 ? -10.250 6.919 -4.609 1.00 86.75 205 PRO A O 1
ATOM 1710 N N . GLU A 1 206 ? -8.420 7.021 -5.899 1.00 89.88 206 GLU A N 1
ATOM 1711 C CA . GLU A 1 206 ? -8.051 8.387 -5.505 1.00 89.88 206 GLU A CA 1
ATOM 1712 C C . GLU A 1 206 ? -9.078 9.422 -5.972 1.00 89.88 206 GLU A C 1
ATOM 1714 O O . GLU A 1 206 ? -9.226 10.467 -5.337 1.00 89.88 206 GLU A O 1
ATOM 1719 N N . LEU A 1 207 ? -9.851 9.107 -7.016 1.00 88.38 207 LEU A N 1
ATOM 1720 C CA . LEU A 1 207 ? -10.944 9.950 -7.506 1.00 88.38 207 LEU A CA 1
ATOM 1721 C C . LEU A 1 207 ? -12.095 10.076 -6.498 1.00 88.38 207 LEU A C 1
ATOM 1723 O O . LEU A 1 207 ? -12.796 11.084 -6.494 1.00 88.38 207 LEU A O 1
ATOM 1727 N N . VAL A 1 208 ? -12.265 9.081 -5.623 1.00 86.94 208 VAL A N 1
ATOM 1728 C CA . VAL A 1 208 ? -13.320 9.029 -4.596 1.00 86.94 208 VAL A CA 1
ATOM 1729 C C . VAL A 1 208 ? -12.742 9.123 -3.183 1.00 86.94 208 VAL A C 1
ATOM 1731 O O . VAL A 1 208 ? -13.251 8.519 -2.243 1.00 86.94 208 VAL A O 1
ATOM 1734 N N . PHE A 1 209 ? -11.662 9.888 -3.022 1.00 78.06 209 PHE A N 1
ATOM 1735 C CA . PHE A 1 209 ? -11.013 10.144 -1.733 1.00 78.06 209 PHE A CA 1
ATOM 1736 C C . PHE A 1 209 ? -10.389 8.915 -1.052 1.00 78.06 209 PHE A C 1
ATOM 1738 O O . PHE A 1 209 ? -10.062 8.988 0.131 1.00 78.06 209 PHE A O 1
ATOM 1745 N N . PHE A 1 210 ? -10.108 7.820 -1.763 1.00 82.88 210 PHE A N 1
ATOM 1746 C CA . PHE A 1 210 ? -9.433 6.645 -1.197 1.00 82.88 210 PHE A CA 1
ATOM 1747 C C . PHE A 1 210 ? -7.988 6.528 -1.701 1.00 82.88 210 PHE A C 1
ATOM 1749 O O . PHE A 1 210 ? -7.726 6.678 -2.887 1.00 82.88 210 PHE A O 1
ATOM 1756 N N . ASN A 1 211 ? -7.024 6.275 -0.814 1.00 83.62 211 ASN A N 1
ATOM 1757 C CA . ASN A 1 211 ? -5.621 6.097 -1.200 1.00 83.62 211 ASN A CA 1
ATOM 1758 C C . ASN A 1 211 ? -5.222 4.623 -1.072 1.00 83.62 211 ASN A C 1
ATOM 1760 O O . ASN A 1 211 ? -5.447 4.007 -0.031 1.00 83.62 211 ASN A O 1
ATOM 1764 N N . ILE A 1 212 ? -4.586 4.089 -2.114 1.00 81.00 212 ILE A N 1
ATOM 1765 C CA . ILE A 1 212 ? -3.856 2.823 -2.050 1.00 81.00 212 ILE A CA 1
ATOM 1766 C C . ILE A 1 212 ? -2.370 3.138 -2.163 1.00 81.00 212 ILE A C 1
ATOM 1768 O O . ILE A 1 212 ? -1.954 3.962 -2.977 1.00 81.00 212 ILE A O 1
ATOM 1772 N N . ARG A 1 213 ? -1.554 2.478 -1.339 1.00 80.06 213 ARG A N 1
ATOM 1773 C CA . ARG A 1 213 ? -0.104 2.654 -1.357 1.00 80.06 213 ARG A CA 1
ATOM 1774 C C . ARG A 1 213 ? 0.478 2.191 -2.697 1.00 80.06 213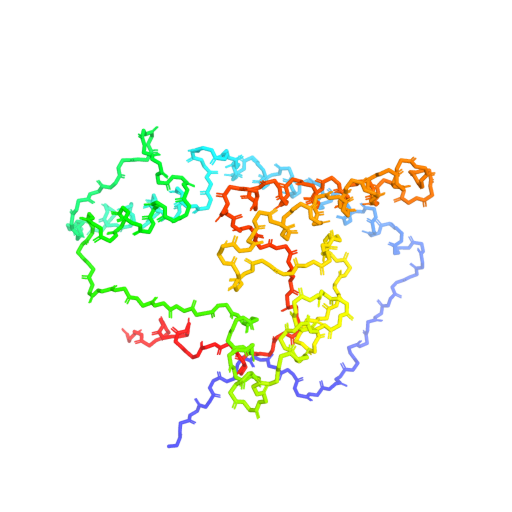 ARG A C 1
ATOM 1776 O O . ARG A 1 213 ? 0.350 1.024 -3.051 1.00 80.06 213 ARG A O 1
ATOM 1783 N N . LYS A 1 214 ? 1.172 3.101 -3.386 1.00 81.94 214 LYS A N 1
ATOM 1784 C CA . LYS A 1 214 ? 1.828 2.857 -4.684 1.00 81.94 214 LYS A CA 1
ATOM 1785 C C . LYS A 1 214 ? 3.348 2.711 -4.599 1.00 81.94 214 LYS A C 1
ATOM 1787 O O . LYS A 1 214 ? 3.929 1.962 -5.372 1.00 81.94 214 LYS A O 1
ATOM 1792 N N . GLY A 1 215 ? 3.968 3.427 -3.658 1.00 82.12 215 GLY A N 1
ATOM 1793 C CA . GLY A 1 215 ? 5.420 3.482 -3.484 1.00 82.12 215 GLY A CA 1
ATOM 1794 C C . GLY A 1 215 ? 5.945 2.580 -2.371 1.00 82.12 215 GLY A C 1
ATOM 1795 O O . GLY A 1 215 ? 5.329 2.438 -1.299 1.00 82.12 215 GLY A O 1
ATOM 1796 N N . THR A 1 216 ? 7.126 2.018 -2.596 1.00 84.88 216 THR A N 1
ATOM 1797 C CA . THR A 1 216 ? 7.857 1.204 -1.626 1.00 84.88 216 THR A CA 1
ATOM 1798 C C . THR A 1 216 ? 9.083 1.944 -1.090 1.00 84.88 216 THR A C 1
ATOM 1800 O O . THR A 1 216 ? 9.615 2.859 -1.706 1.00 84.88 216 THR A O 1
ATOM 1803 N N . PHE A 1 217 ? 9.511 1.578 0.120 1.00 84.12 217 PHE A N 1
ATOM 1804 C CA . PHE A 1 217 ? 10.670 2.182 0.783 1.00 84.12 217 PHE A CA 1
ATOM 1805 C C . PHE A 1 217 ? 11.629 1.068 1.232 1.00 84.12 217 PHE A C 1
ATOM 1807 O O . PHE A 1 217 ? 11.684 0.749 2.419 1.00 84.12 217 PHE A O 1
ATOM 1814 N N . PRO A 1 218 ? 12.345 0.419 0.294 1.00 77.75 218 PRO A N 1
ATOM 1815 C CA . PRO A 1 218 ? 13.175 -0.750 0.600 1.00 77.75 218 PRO A CA 1
ATOM 1816 C C . PRO A 1 218 ? 14.440 -0.406 1.400 1.00 77.75 218 PRO A C 1
ATOM 1818 O O . PRO A 1 218 ? 15.030 -1.280 2.021 1.00 77.75 218 PRO A O 1
ATOM 1821 N N . SER A 1 219 ? 14.869 0.859 1.387 1.00 73.94 219 SER A N 1
ATOM 1822 C CA . SER A 1 219 ? 16.106 1.317 2.029 1.00 73.94 219 SER A CA 1
ATOM 1823 C C . SER A 1 219 ? 15.919 1.844 3.455 1.00 73.94 219 SER A C 1
ATOM 1825 O O . SER A 1 219 ? 16.818 2.505 3.968 1.00 73.94 219 SER A O 1
ATOM 1827 N N . VAL A 1 220 ? 14.750 1.639 4.067 1.00 78.00 220 VAL A N 1
ATOM 1828 C CA . VAL A 1 220 ? 14.470 2.125 5.427 1.00 78.00 220 VAL A CA 1
ATOM 1829 C C . VAL A 1 220 ? 15.260 1.288 6.419 1.00 78.00 220 VAL A C 1
ATOM 1831 O O . VAL A 1 220 ? 15.169 0.060 6.416 1.00 78.00 220 VAL A O 1
ATOM 1834 N N . SER A 1 221 ? 16.047 1.952 7.263 1.00 75.88 221 SER A N 1
ATOM 1835 C CA . SER A 1 221 ? 16.795 1.255 8.309 1.00 75.88 221 SER A CA 1
ATOM 1836 C C . SER A 1 221 ? 15.887 0.922 9.492 1.00 75.88 221 SER A C 1
ATOM 1838 O O . SER A 1 221 ? 14.921 1.634 9.763 1.00 75.88 221 SER A O 1
ATOM 1840 N N . ILE A 1 222 ? 16.216 -0.133 10.242 1.00 72.12 222 ILE A N 1
ATOM 1841 C CA . ILE A 1 222 ? 15.396 -0.549 11.387 1.00 72.12 222 ILE A CA 1
ATOM 1842 C C . ILE A 1 222 ? 15.286 0.539 12.465 1.00 72.12 222 ILE A C 1
ATOM 1844 O O . ILE A 1 222 ? 14.242 0.679 13.084 1.00 72.12 222 ILE A O 1
ATOM 1848 N N . LYS A 1 223 ? 16.322 1.378 12.602 1.00 73.88 223 LYS A N 1
ATOM 1849 C CA . LYS A 1 223 ? 16.358 2.527 13.523 1.00 73.88 223 LYS A CA 1
ATOM 1850 C C . LYS A 1 223 ? 15.349 3.622 13.167 1.00 73.88 223 LYS A C 1
ATOM 1852 O O . LYS A 1 223 ? 15.061 4.487 13.983 1.00 73.88 223 LYS A O 1
ATOM 1857 N N . GLU A 1 224 ? 14.855 3.634 11.932 1.00 73.56 224 GLU A N 1
ATOM 1858 C CA . GLU A 1 224 ? 13.858 4.603 11.476 1.00 73.56 224 GLU A CA 1
ATOM 1859 C C . GLU A 1 224 ? 12.426 4.062 11.543 1.00 73.56 224 GLU A C 1
ATOM 1861 O O . GLU A 1 224 ? 11.470 4.818 11.330 1.00 73.56 224 GLU A O 1
ATOM 1866 N N . ILE A 1 225 ? 12.270 2.766 11.824 1.00 71.06 225 ILE A N 1
ATOM 1867 C CA . ILE A 1 225 ? 10.973 2.154 12.082 1.00 71.06 225 ILE A CA 1
ATOM 1868 C C . ILE A 1 225 ? 10.550 2.563 13.504 1.00 71.06 225 ILE A C 1
ATOM 1870 O O . ILE A 1 225 ? 11.374 2.496 14.412 1.00 71.06 225 ILE A O 1
ATOM 1874 N N . PRO A 1 226 ? 9.305 3.034 13.706 1.00 70.12 226 PRO A N 1
ATOM 1875 C CA . PRO A 1 226 ? 8.796 3.386 15.031 1.00 70.12 226 PRO A CA 1
ATOM 1876 C C . PRO A 1 226 ? 9.032 2.260 16.051 1.00 70.12 226 PRO A C 1
ATOM 1878 O O . PRO A 1 226 ? 8.666 1.117 15.780 1.00 70.12 226 PRO A O 1
ATOM 1881 N N . GLU A 1 227 ? 9.615 2.581 17.210 1.00 70.25 227 GLU A N 1
ATOM 1882 C CA . GLU A 1 227 ? 9.853 1.620 18.302 1.00 70.25 227 GLU A CA 1
ATOM 1883 C C . GLU A 1 227 ? 8.543 0.978 18.778 1.00 70.25 227 GLU A C 1
ATOM 1885 O O . GLU A 1 227 ? 8.506 -0.183 19.175 1.00 70.25 227 GLU A O 1
ATOM 1890 N N . GLU A 1 228 ? 7.433 1.700 18.630 1.00 68.44 228 GLU A N 1
ATOM 1891 C CA . GLU A 1 228 ? 6.088 1.256 18.982 1.00 68.44 228 GLU A CA 1
ATOM 1892 C C . GLU A 1 228 ? 5.606 0.047 18.166 1.00 68.44 228 GLU A C 1
ATOM 1894 O O . GLU A 1 228 ? 4.676 -0.634 18.585 1.00 68.44 228 GLU A O 1
ATOM 1899 N N . LEU A 1 229 ? 6.227 -0.248 17.017 1.00 65.12 229 LEU A N 1
ATOM 1900 C CA . LEU A 1 229 ? 5.949 -1.467 16.246 1.00 65.12 229 LEU A CA 1
ATOM 1901 C C . LEU A 1 229 ? 6.632 -2.715 16.825 1.00 65.12 229 LEU A C 1
ATOM 1903 O O . LEU A 1 229 ? 6.242 -3.827 16.475 1.00 65.12 229 LEU A O 1
ATOM 1907 N N . PHE A 1 230 ? 7.630 -2.541 17.693 1.00 66.62 230 PHE A N 1
ATOM 1908 C CA . PHE A 1 230 ? 8.376 -3.630 18.330 1.00 66.62 230 PHE A CA 1
ATOM 1909 C C . PHE A 1 230 ? 7.908 -3.919 19.763 1.00 66.62 230 PHE A C 1
ATOM 1911 O O . PHE A 1 230 ? 8.361 -4.888 20.360 1.00 66.62 230 PHE A O 1
ATOM 1918 N N . GLN A 1 231 ? 6.953 -3.142 20.291 1.00 57.34 231 GLN A N 1
ATOM 1919 C CA . GLN A 1 231 ? 6.437 -3.274 21.664 1.00 57.34 231 GLN A CA 1
ATOM 1920 C C . GLN A 1 231 ? 5.733 -4.612 21.963 1.00 57.34 231 GLN A C 1
ATOM 1922 O O . GLN A 1 231 ? 5.454 -4.896 23.117 1.00 57.34 231 GLN A O 1
ATOM 1927 N N . PHE A 1 232 ? 5.487 -5.459 20.958 1.00 53.00 232 PHE A N 1
ATOM 1928 C CA . PHE A 1 232 ? 4.944 -6.812 21.145 1.00 53.00 232 PHE A CA 1
ATOM 1929 C C . PHE A 1 232 ? 6.012 -7.879 21.465 1.00 53.00 232 PHE A C 1
ATOM 1931 O O . PHE A 1 232 ? 5.690 -9.063 21.475 1.00 53.00 232 PHE A O 1
ATOM 1938 N N . GLN A 1 233 ? 7.287 -7.505 21.642 1.00 46.81 233 GLN A N 1
ATOM 1939 C CA . GLN A 1 233 ? 8.368 -8.453 21.967 1.00 46.81 233 GLN A CA 1
ATOM 1940 C C . GLN A 1 233 ? 8.635 -8.628 23.467 1.00 46.81 233 GLN A C 1
ATOM 1942 O O . GLN A 1 233 ? 9.353 -9.560 23.821 1.00 46.81 233 GLN A O 1
ATOM 1947 N N . ASP A 1 234 ? 8.036 -7.796 24.319 1.00 40.75 234 ASP A N 1
ATOM 1948 C CA . ASP A 1 234 ? 8.229 -7.827 25.770 1.00 40.75 234 ASP A CA 1
ATOM 1949 C C . ASP A 1 234 ? 6.962 -8.354 26.472 1.00 40.75 234 ASP A C 1
ATOM 1951 O O . ASP A 1 234 ? 6.316 -7.647 27.241 1.00 40.75 234 ASP A O 1
ATOM 1955 N N . GLU A 1 235 ? 6.574 -9.595 26.179 1.00 39.59 235 GLU A N 1
ATOM 1956 C CA . GLU A 1 235 ? 5.731 -10.387 27.084 1.00 39.59 235 GLU A CA 1
ATOM 1957 C C . GLU A 1 235 ? 6.579 -11.573 27.569 1.00 39.59 235 GLU A C 1
ATOM 1959 O O . GLU A 1 235 ? 7.020 -12.391 26.756 1.00 39.59 235 GLU A O 1
ATOM 1964 N N . ASP A 1 236 ? 6.871 -11.584 28.876 1.00 38.69 236 ASP A N 1
ATOM 1965 C CA . ASP A 1 236 ? 7.622 -12.624 29.604 1.00 38.69 236 ASP A CA 1
ATOM 1966 C C . ASP A 1 236 ? 6.938 -14.006 29.570 1.00 38.69 236 ASP A C 1
ATOM 1968 O O . ASP A 1 236 ? 5.689 -14.072 29.682 1.00 38.69 236 ASP A O 1
#

Secondary structure (DSSP, 8-state):
-----------S----------HHHHHHHHHHHHHHHHHHHHHHHHHS--BTTTBSHHHHHHHHHHHHHHTTTPPPSBPPPPSSSSGGGSHHHHHHHHHHHB--S----PPPHHHHHHHHHHHH---HHHHHHHHBTTT-SS----TTSPP-SB--SS-STTHHHHHHHHHHHHHHHHHHHHHHHHHHTTHHHHHHHHHHHHHGGGGGT--------TT--GGGS-GGGSGGG---